Protein AF-A0A348YAG3-F1 (afdb_monomer_lite)

Structure (mmCIF, N/CA/C/O backbone):
data_AF-A0A348YAG3-F1
#
_entry.id   AF-A0A348YAG3-F1
#
loop_
_atom_site.group_PDB
_atom_site.id
_atom_site.type_symbol
_atom_site.label_atom_id
_atom_site.label_alt_id
_atom_site.label_comp_id
_atom_site.label_asym_id
_atom_site.label_entity_id
_atom_site.label_seq_id
_atom_site.pdbx_PDB_ins_code
_atom_site.Cartn_x
_atom_site.Cartn_y
_atom_site.Cartn_z
_atom_site.occupancy
_atom_site.B_iso_or_equiv
_atom_site.auth_seq_id
_atom_site.auth_comp_id
_atom_site.auth_asym_id
_atom_site.auth_atom_id
_atom_site.pdbx_PDB_model_num
ATOM 1 N N . ARG A 1 1 ? 11.906 13.486 -44.730 1.00 73.69 1 ARG A N 1
ATOM 2 C CA . ARG A 1 1 ? 13.174 12.986 -44.139 1.00 73.69 1 ARG A CA 1
ATOM 3 C C . ARG A 1 1 ? 12.939 11.536 -43.730 1.00 73.69 1 ARG A C 1
ATOM 5 O O . ARG A 1 1 ? 11.916 11.301 -43.104 1.00 73.69 1 ARG A O 1
ATOM 12 N N . GLY A 1 2 ? 13.774 10.588 -44.167 1.00 89.19 2 GLY A N 1
ATOM 13 C CA . GLY A 1 2 ? 13.620 9.155 -43.854 1.00 89.19 2 GLY A CA 1
ATOM 14 C C . GLY A 1 2 ? 13.937 8.819 -42.392 1.00 89.19 2 GLY A C 1
ATOM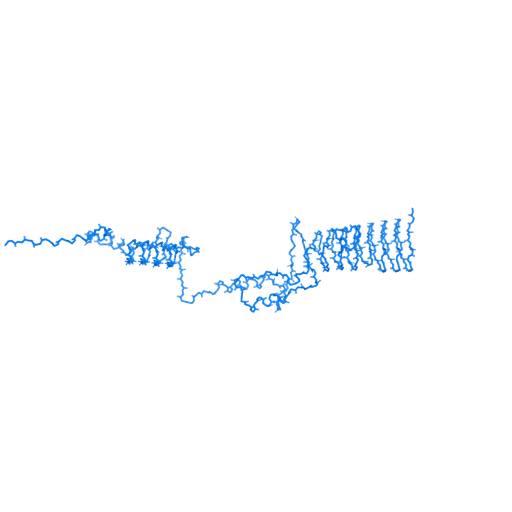 15 O O . GLY A 1 2 ? 13.988 9.726 -41.559 1.00 89.19 2 GLY A O 1
ATOM 16 N N . SER A 1 3 ? 14.129 7.538 -42.082 1.00 94.88 3 SER A N 1
ATOM 17 C CA . SER A 1 3 ? 14.728 7.106 -40.813 1.00 94.88 3 SER A CA 1
ATOM 18 C C . SER A 1 3 ? 16.240 7.377 -40.797 1.00 94.88 3 SER A C 1
ATOM 20 O O . SER A 1 3 ? 16.870 7.492 -41.850 1.00 94.88 3 SER A O 1
ATOM 22 N N . VAL A 1 4 ? 16.818 7.499 -39.601 1.00 96.38 4 VAL A N 1
ATOM 23 C CA . VAL A 1 4 ? 18.261 7.619 -39.356 1.00 96.38 4 VAL A CA 1
ATOM 24 C C . VAL A 1 4 ? 18.697 6.491 -38.425 1.00 96.38 4 VAL A C 1
ATOM 26 O O . VAL A 1 4 ? 18.220 6.399 -37.297 1.00 96.38 4 VAL A O 1
ATOM 29 N N . SER A 1 5 ? 19.638 5.666 -38.879 1.00 96.56 5 SER A N 1
ATOM 30 C CA . SER A 1 5 ? 20.281 4.611 -38.086 1.00 96.56 5 SER A CA 1
ATOM 31 C C . SER A 1 5 ? 21.787 4.835 -38.128 1.00 96.56 5 SER A C 1
ATOM 33 O O . SER A 1 5 ? 22.437 4.467 -39.099 1.00 96.56 5 SER A O 1
ATOM 35 N N . ALA A 1 6 ? 22.315 5.530 -37.119 1.00 95.38 6 ALA A N 1
ATOM 36 C CA . ALA A 1 6 ? 23.719 5.940 -37.060 1.00 95.38 6 ALA A CA 1
ATOM 37 C C . ALA A 1 6 ? 24.581 5.020 -36.179 1.00 95.38 6 ALA A C 1
ATOM 39 O O . ALA A 1 6 ? 25.794 4.963 -36.363 1.00 95.38 6 ALA A O 1
ATOM 40 N N . GLY A 1 7 ? 23.970 4.302 -35.233 1.00 95.38 7 GLY A N 1
ATOM 41 C CA . GLY A 1 7 ? 24.680 3.346 -34.388 1.00 95.38 7 GLY A CA 1
ATOM 42 C C . GLY A 1 7 ? 25.041 2.047 -35.113 1.00 95.38 7 GLY A C 1
ATOM 43 O O . GLY A 1 7 ? 24.351 1.611 -36.036 1.00 95.38 7 GLY A O 1
ATOM 44 N N . ILE A 1 8 ? 26.105 1.383 -34.657 1.00 96.81 8 ILE A N 1
ATOM 45 C CA . ILE A 1 8 ? 26.467 0.038 -35.128 1.00 96.81 8 ILE A CA 1
ATOM 46 C C . ILE A 1 8 ? 25.331 -0.928 -34.767 1.00 96.81 8 ILE A C 1
ATOM 48 O O . ILE A 1 8 ? 24.847 -0.906 -33.638 1.00 96.81 8 ILE A O 1
ATOM 52 N N . ASN A 1 9 ? 24.904 -1.776 -35.707 1.00 96.62 9 ASN A N 1
ATOM 53 C CA . ASN A 1 9 ? 23.777 -2.708 -35.538 1.00 96.62 9 ASN A CA 1
ATOM 54 C C . ASN A 1 9 ? 22.439 -2.034 -35.164 1.00 96.62 9 ASN A C 1
ATOM 56 O O . ASN A 1 9 ? 21.551 -2.691 -34.625 1.00 96.62 9 ASN A O 1
ATOM 60 N N . ALA A 1 10 ? 22.289 -0.731 -35.420 1.00 97.81 10 ALA A N 1
ATOM 61 C CA . ALA A 1 10 ? 21.067 -0.006 -35.103 1.00 97.81 10 ALA A CA 1
ATOM 62 C C . ALA A 1 10 ? 19.958 -0.254 -36.140 1.00 97.81 10 ALA A C 1
ATOM 64 O O . ALA A 1 10 ? 20.223 -0.405 -37.334 1.00 97.81 10 ALA A O 1
ATOM 65 N N . ILE A 1 11 ? 18.700 -0.235 -35.693 1.00 98.06 11 ILE A N 1
ATOM 66 C CA . ILE A 1 11 ? 17.514 -0.449 -36.535 1.00 98.06 11 ILE A CA 1
ATOM 67 C C . ILE A 1 11 ? 16.588 0.760 -36.417 1.00 98.06 11 ILE A C 1
ATOM 69 O O . ILE A 1 11 ? 16.000 0.985 -35.366 1.00 98.06 11 ILE A O 1
ATOM 73 N N . GLY A 1 12 ? 16.419 1.509 -37.507 1.00 97.25 12 GLY A N 1
ATOM 74 C CA . GLY A 1 12 ? 15.544 2.680 -37.583 1.00 97.25 12 GLY A CA 1
ATOM 75 C C . GLY A 1 12 ? 14.457 2.504 -38.638 1.00 97.25 12 GLY A C 1
ATOM 76 O O . GLY A 1 12 ? 14.746 2.479 -39.836 1.00 97.25 12 GLY A O 1
ATOM 77 N N . ILE A 1 13 ? 13.199 2.427 -38.209 1.00 97.75 13 ILE A N 1
ATOM 78 C CA . ILE A 1 13 ? 12.037 2.238 -39.085 1.00 97.75 13 ILE A CA 1
ATOM 79 C C . ILE A 1 13 ? 11.028 3.358 -38.835 1.00 97.75 13 ILE A C 1
ATOM 81 O O . ILE A 1 13 ? 10.484 3.490 -37.743 1.00 97.75 13 ILE A O 1
ATOM 85 N N . GLY A 1 14 ? 10.711 4.129 -39.875 1.00 96.88 14 GLY A N 1
ATOM 86 C CA . GLY A 1 14 ? 9.706 5.191 -39.824 1.00 96.88 14 GLY A CA 1
ATOM 87 C C . GLY A 1 14 ? 10.270 6.580 -40.116 1.00 96.88 14 GLY A C 1
ATOM 88 O O . GLY A 1 14 ? 11.444 6.876 -39.922 1.00 96.88 14 GLY A O 1
ATOM 89 N N . VAL A 1 15 ? 9.411 7.462 -40.623 1.00 97.62 15 VAL A N 1
ATOM 90 C CA . VAL A 1 15 ? 9.804 8.822 -41.017 1.00 97.62 15 VAL A CA 1
ATOM 91 C C . VAL A 1 15 ? 10.316 9.595 -39.800 1.00 97.62 15 VAL A C 1
ATOM 93 O O . VAL A 1 15 ? 9.590 9.797 -38.825 1.00 97.62 15 VAL A O 1
ATOM 96 N N . GLY A 1 16 ? 11.569 10.045 -39.872 1.00 96.38 16 GLY A N 1
ATOM 97 C CA . GLY A 1 16 ? 12.224 10.800 -38.812 1.00 96.38 16 GLY A CA 1
ATOM 98 C C . GLY A 1 16 ? 12.573 9.994 -37.562 1.00 96.38 16 GLY A C 1
ATOM 99 O O . GLY A 1 16 ? 12.869 10.628 -36.556 1.00 96.38 16 GLY A O 1
ATOM 100 N N . SER A 1 17 ? 12.514 8.655 -37.586 1.00 98.00 17 SER A N 1
ATOM 101 C CA . SER A 1 17 ? 13.044 7.848 -36.479 1.00 98.00 17 SER A CA 1
ATOM 102 C C . SER A 1 17 ? 14.566 8.014 -36.378 1.00 98.00 17 SER A C 1
ATOM 104 O O . SER A 1 17 ? 15.233 8.173 -37.402 1.00 98.00 17 SER A O 1
ATOM 106 N N . ILE A 1 18 ? 15.118 7.969 -35.167 1.00 98.06 18 ILE A N 1
ATOM 107 C CA . ILE A 1 18 ? 16.543 8.160 -34.883 1.00 98.06 18 ILE A CA 1
ATOM 108 C C . ILE A 1 18 ? 17.023 7.018 -33.987 1.00 98.06 18 ILE A C 1
ATOM 110 O O . ILE A 1 18 ? 16.577 6.883 -32.854 1.00 98.06 18 ILE A O 1
ATOM 114 N N . SER A 1 19 ? 17.962 6.222 -34.481 1.00 97.88 19 SER A N 1
ATOM 115 C CA . SER A 1 19 ? 18.677 5.193 -33.720 1.00 97.88 19 SER A CA 1
ATOM 116 C C . SER A 1 19 ? 20.162 5.551 -33.725 1.00 97.88 19 SER A C 1
ATOM 118 O O . SER A 1 19 ? 20.873 5.241 -34.684 1.00 97.88 19 SER A O 1
ATOM 120 N N . SER A 1 20 ? 20.625 6.299 -32.720 1.00 96.94 20 SER A N 1
ATOM 121 C CA . SER A 1 20 ? 21.951 6.940 -32.757 1.00 96.94 20 SER A CA 1
ATOM 122 C C . SER A 1 20 ? 23.063 6.174 -32.039 1.00 96.94 20 SER A C 1
ATOM 124 O O . SER A 1 20 ? 24.232 6.432 -32.316 1.00 96.94 20 SER A O 1
ATOM 126 N N . ALA A 1 21 ? 22.732 5.216 -31.174 1.00 96.88 21 ALA A N 1
ATOM 127 C CA . ALA A 1 21 ? 23.704 4.439 -30.404 1.00 96.88 21 ALA A CA 1
ATOM 128 C C . ALA A 1 21 ? 23.799 2.974 -30.866 1.00 96.88 21 ALA A C 1
ATOM 130 O O . ALA A 1 21 ? 22.916 2.463 -31.558 1.00 96.88 21 ALA A O 1
ATOM 131 N N . THR A 1 22 ? 24.885 2.291 -30.493 1.00 97.69 22 THR A N 1
ATOM 132 C CA . THR A 1 22 ? 25.111 0.873 -30.818 1.00 97.69 22 THR A CA 1
ATOM 133 C C . THR A 1 22 ? 23.956 0.000 -30.325 1.00 97.69 22 THR A C 1
ATOM 135 O O . THR A 1 22 ? 23.512 0.140 -29.187 1.00 97.69 22 THR A O 1
ATOM 138 N N . GLY A 1 23 ? 23.451 -0.877 -31.194 1.00 96.94 23 GLY A N 1
ATOM 139 C CA . GLY A 1 23 ? 22.341 -1.788 -30.901 1.00 96.94 23 GLY A CA 1
ATOM 140 C C . GLY A 1 23 ? 20.984 -1.105 -30.692 1.00 96.94 23 GLY A C 1
ATOM 141 O O . GLY A 1 23 ? 20.028 -1.776 -30.313 1.00 96.94 23 GLY A O 1
ATOM 142 N N . ALA A 1 24 ? 20.875 0.210 -30.909 1.00 98.38 24 ALA A N 1
ATOM 143 C CA . ALA A 1 24 ? 19.641 0.947 -30.669 1.00 98.38 24 ALA A CA 1
ATOM 144 C C . ALA A 1 24 ? 18.556 0.613 -31.706 1.00 98.38 24 ALA A C 1
ATOM 146 O O . ALA A 1 24 ? 18.816 0.541 -32.909 1.00 98.38 24 ALA A O 1
ATOM 147 N N . ILE A 1 25 ? 17.311 0.487 -31.252 1.00 98.62 25 ILE A N 1
ATOM 148 C CA . ILE A 1 25 ? 16.145 0.185 -32.086 1.00 98.62 25 ILE A CA 1
ATOM 149 C C . ILE A 1 25 ? 15.144 1.331 -31.953 1.00 98.62 25 ILE A C 1
ATOM 151 O O . ILE A 1 25 ? 14.622 1.565 -30.868 1.00 98.62 25 ILE A O 1
ATOM 155 N N . ALA A 1 26 ? 14.848 2.031 -33.049 1.00 98.56 26 ALA A N 1
ATOM 156 C CA . ALA A 1 26 ? 13.804 3.052 -33.104 1.00 98.56 26 ALA A CA 1
ATOM 157 C C . ALA A 1 26 ? 12.769 2.712 -34.184 1.00 98.56 26 ALA A C 1
ATOM 159 O O . ALA A 1 26 ? 13.073 2.735 -35.377 1.00 98.56 26 ALA A O 1
ATOM 160 N N . VAL A 1 27 ? 11.533 2.421 -33.782 1.00 98.50 27 VAL A N 1
ATOM 161 C CA . VAL A 1 27 ? 10.442 2.044 -34.692 1.00 98.50 27 VAL A CA 1
ATOM 162 C C . VAL A 1 27 ? 9.245 2.961 -34.471 1.00 98.50 27 VAL A C 1
ATOM 164 O O . VAL A 1 27 ? 8.573 2.890 -33.450 1.00 98.50 27 VAL A O 1
ATOM 167 N N . GLY A 1 28 ? 8.944 3.816 -35.444 1.00 97.94 28 GLY A N 1
ATOM 168 C CA . GLY A 1 28 ? 7.826 4.755 -35.406 1.00 97.94 28 GLY A CA 1
ATOM 169 C C . GLY A 1 28 ? 8.208 6.148 -35.898 1.00 97.94 28 GLY A C 1
ATOM 170 O O . GLY A 1 28 ? 9.374 6.539 -35.911 1.00 97.94 28 GLY A O 1
ATOM 171 N N . HIS A 1 29 ? 7.213 6.934 -36.312 1.00 98.06 29 HIS A N 1
ATOM 172 C CA . HIS A 1 29 ? 7.452 8.313 -36.739 1.00 98.06 29 HIS A CA 1
ATOM 173 C C . HIS A 1 29 ? 8.040 9.136 -35.583 1.00 98.06 29 HIS A C 1
ATOM 175 O O . HIS A 1 29 ? 7.366 9.343 -34.569 1.00 98.06 29 HIS A O 1
ATOM 181 N N . ARG A 1 30 ? 9.267 9.640 -35.764 1.00 97.44 30 ARG A N 1
ATOM 182 C CA . ARG A 1 30 ? 10.042 10.363 -34.738 1.00 97.44 30 ARG A CA 1
ATOM 183 C C . ARG A 1 30 ? 10.313 9.567 -33.451 1.00 97.44 30 ARG A C 1
ATOM 185 O O . ARG A 1 30 ? 10.447 10.175 -32.398 1.00 97.44 30 ARG A O 1
ATOM 192 N N . ALA A 1 31 ? 10.353 8.235 -33.509 1.00 98.50 31 ALA A N 1
ATOM 193 C CA . ALA A 1 31 ? 10.894 7.439 -32.404 1.00 98.50 31 ALA A CA 1
ATOM 194 C C . ALA A 1 31 ? 12.398 7.722 -32.250 1.00 98.50 31 ALA A C 1
ATOM 196 O O . ALA A 1 31 ? 13.095 7.792 -33.261 1.00 98.50 31 ALA A O 1
ATOM 197 N N . GLU A 1 32 ? 12.904 7.854 -31.029 1.00 98.38 32 GLU A N 1
ATOM 198 C CA . GLU A 1 32 ? 14.309 8.156 -30.753 1.00 98.38 32 GLU A CA 1
ATOM 199 C C . GLU A 1 32 ? 14.898 7.180 -29.729 1.00 98.38 32 GLU A C 1
ATOM 201 O O . GLU A 1 32 ? 14.474 7.135 -28.576 1.00 98.38 32 GLU A O 1
ATOM 206 N N . ALA A 1 33 ? 15.900 6.414 -30.153 1.00 98.38 33 ALA A N 1
ATOM 207 C CA . ALA A 1 33 ? 16.697 5.531 -29.313 1.00 98.38 33 ALA A CA 1
ATOM 208 C C . ALA A 1 33 ? 18.159 5.998 -29.352 1.00 98.38 33 ALA A C 1
ATOM 210 O O . ALA A 1 33 ? 18.854 5.815 -30.358 1.00 98.38 33 ALA A O 1
ATOM 211 N N . SER A 1 34 ? 18.611 6.639 -28.272 1.00 96.38 34 SER A N 1
ATOM 212 C CA . SER A 1 34 ? 19.881 7.377 -28.234 1.00 96.38 34 SER A CA 1
ATOM 213 C C . SER A 1 34 ? 20.899 6.889 -27.205 1.00 96.38 34 SER A C 1
ATOM 215 O O . SER A 1 34 ? 22.015 7.402 -27.172 1.00 96.38 34 SER A O 1
ATOM 217 N N . GLY A 1 35 ? 20.569 5.865 -26.413 1.00 95.81 35 GLY A N 1
ATOM 218 C CA . GLY A 1 35 ? 21.553 5.137 -25.602 1.00 95.81 35 GLY A CA 1
ATOM 219 C C . GLY A 1 35 ? 21.838 3.735 -26.136 1.00 95.81 35 GLY A C 1
ATOM 220 O O . GLY A 1 35 ? 21.077 3.198 -26.941 1.00 95.81 35 GLY A O 1
ATOM 221 N N . GLU A 1 36 ? 22.950 3.149 -25.698 1.00 96.38 36 GLU A N 1
ATOM 222 C CA . GLU A 1 36 ? 23.361 1.801 -26.100 1.00 96.38 36 GLU A CA 1
ATOM 223 C C . GLU A 1 36 ? 22.259 0.775 -25.796 1.00 96.38 36 GLU A C 1
ATOM 225 O O . GLU A 1 36 ? 21.671 0.794 -24.713 1.00 96.38 36 GLU A O 1
ATOM 230 N N . ASN A 1 37 ? 21.954 -0.090 -26.769 1.00 96.12 37 ASN A N 1
ATOM 231 C CA . ASN A 1 37 ? 20.886 -1.096 -26.707 1.00 96.12 37 ASN A CA 1
ATOM 232 C C . ASN A 1 37 ? 19.490 -0.537 -26.353 1.00 96.12 37 ASN A C 1
ATOM 234 O O . ASN A 1 37 ? 18.613 -1.283 -25.916 1.00 96.12 37 ASN A O 1
ATOM 238 N N . ALA A 1 38 ? 19.264 0.771 -26.523 1.00 98.25 38 ALA A N 1
ATOM 239 C CA . ALA A 1 38 ? 17.977 1.385 -26.231 1.00 98.25 38 ALA A CA 1
ATOM 240 C C . ALA A 1 38 ? 16.906 0.954 -27.240 1.00 98.25 38 ALA A C 1
ATOM 242 O O . ALA A 1 38 ? 17.176 0.821 -28.435 1.00 98.25 38 ALA A O 1
ATOM 243 N N . ILE A 1 39 ? 15.670 0.799 -26.771 1.00 98.69 39 ILE A N 1
ATOM 244 C CA . ILE A 1 39 ? 14.529 0.410 -27.603 1.00 98.69 39 ILE A CA 1
ATOM 245 C C . ILE A 1 39 ? 13.448 1.478 -27.478 1.00 98.69 39 ILE A C 1
ATOM 247 O O . ILE A 1 39 ? 12.887 1.661 -26.404 1.00 98.69 39 ILE A O 1
ATOM 251 N N . ALA A 1 40 ? 13.138 2.160 -28.576 1.00 98.62 40 ALA A N 1
ATOM 252 C CA . ALA A 1 40 ? 12.075 3.151 -28.684 1.00 98.62 40 ALA A CA 1
ATOM 253 C C . ALA A 1 40 ? 11.075 2.709 -29.762 1.00 98.62 40 ALA A C 1
ATOM 255 O O . ALA A 1 40 ? 11.368 2.770 -30.956 1.00 98.62 40 ALA A O 1
ATOM 256 N N . ILE A 1 41 ? 9.897 2.236 -29.362 1.00 98.69 41 ILE A N 1
ATOM 257 C CA . ILE A 1 41 ? 8.869 1.744 -30.287 1.00 98.69 41 ILE A CA 1
ATOM 258 C C . ILE A 1 41 ? 7.581 2.527 -30.066 1.00 98.69 41 ILE A C 1
ATOM 260 O O . ILE A 1 41 ? 6.931 2.390 -29.039 1.00 98.69 41 ILE A O 1
ATOM 264 N N . GLY A 1 42 ? 7.177 3.308 -31.060 1.00 98.44 42 GLY A N 1
ATOM 265 C CA . GLY A 1 42 ? 5.995 4.157 -31.008 1.00 98.44 42 GLY A CA 1
ATOM 266 C C . GLY A 1 42 ? 6.265 5.541 -31.583 1.00 98.44 42 GLY A C 1
ATOM 267 O O . GLY A 1 42 ? 7.396 6.009 -31.692 1.00 98.44 42 GLY A O 1
ATOM 268 N N . LYS A 1 43 ? 5.206 6.239 -31.995 1.00 98.44 43 LYS A N 1
ATOM 269 C CA . LYS A 1 43 ? 5.347 7.614 -32.488 1.00 98.44 43 LYS A CA 1
ATOM 270 C C . LYS A 1 43 ? 5.871 8.504 -31.358 1.00 98.44 43 LYS A C 1
ATOM 272 O O . LYS A 1 43 ? 5.190 8.659 -30.349 1.00 98.44 43 LYS A O 1
ATOM 277 N N . GLY A 1 44 ? 7.029 9.132 -31.556 1.00 97.94 44 GLY A N 1
ATOM 278 C CA . GLY A 1 44 ? 7.617 10.048 -30.575 1.00 97.94 44 GLY A CA 1
ATOM 279 C C . GLY A 1 44 ? 8.086 9.395 -29.270 1.00 97.94 44 GLY A C 1
ATOM 280 O O . GLY A 1 44 ? 8.246 10.113 -28.288 1.00 97.94 44 GLY A O 1
ATOM 281 N N . SER A 1 45 ? 8.252 8.067 -29.222 1.00 98.69 45 SER A N 1
ATOM 282 C CA . SER A 1 45 ? 8.859 7.393 -28.067 1.00 98.69 45 SER A CA 1
ATOM 283 C C . SER A 1 45 ? 10.330 7.798 -27.919 1.00 98.69 45 SER A C 1
ATOM 285 O O . SER A 1 45 ? 11.014 7.919 -28.935 1.00 98.69 45 SER A O 1
ATOM 287 N N . LEU A 1 46 ? 10.827 7.939 -26.689 1.00 98.56 46 LEU A N 1
ATOM 288 C CA . LEU A 1 46 ? 12.209 8.326 -26.386 1.00 98.56 46 LEU A CA 1
ATOM 289 C C . LEU A 1 46 ? 12.854 7.345 -25.398 1.00 98.56 46 LEU A C 1
ATOM 291 O O . LEU A 1 46 ? 12.361 7.185 -24.281 1.00 98.56 46 LEU A O 1
ATOM 295 N N . ALA A 1 47 ? 13.977 6.743 -25.792 1.00 98.50 47 ALA A N 1
ATOM 296 C CA . ALA A 1 47 ? 14.762 5.832 -24.963 1.00 98.50 47 ALA A CA 1
ATOM 297 C C . ALA A 1 47 ? 16.253 6.227 -24.917 1.00 98.50 47 ALA A C 1
ATOM 299 O O . ALA A 1 47 ? 16.954 6.167 -25.930 1.00 98.50 47 ALA A O 1
ATOM 300 N N . THR A 1 48 ? 16.762 6.585 -23.734 1.00 96.94 48 THR A N 1
ATOM 301 C CA . THR A 1 48 ? 18.178 6.918 -23.473 1.00 96.94 48 THR A CA 1
ATOM 302 C C . THR A 1 48 ? 18.856 5.826 -22.629 1.00 96.94 48 THR A C 1
ATOM 304 O O . THR A 1 48 ? 19.069 5.978 -21.427 1.00 96.94 48 THR A O 1
ATOM 307 N N . GLY A 1 49 ? 19.185 4.690 -23.255 1.00 94.38 49 GLY A N 1
ATOM 308 C CA . GLY A 1 49 ? 19.815 3.534 -22.585 1.00 94.38 49 GLY A CA 1
ATOM 309 C C . GLY A 1 49 ? 18.808 2.716 -21.771 1.00 94.38 49 GLY A C 1
ATOM 310 O O . GLY A 1 49 ? 19.035 2.395 -20.606 1.00 94.38 49 GLY A O 1
ATOM 311 N N . SER A 1 50 ? 17.635 2.492 -22.357 1.00 97.69 50 SER A N 1
ATOM 312 C CA . SER A 1 50 ? 16.399 2.094 -21.676 1.00 97.69 50 SER A CA 1
ATOM 313 C C . SER A 1 50 ? 15.400 1.494 -22.679 1.00 97.69 50 SER A C 1
ATOM 315 O O . SER A 1 50 ? 15.710 1.338 -23.864 1.00 97.69 50 SER A O 1
ATOM 317 N N . GLN A 1 51 ? 14.187 1.173 -22.222 1.00 98.50 51 GLN A N 1
ATOM 318 C CA . GLN A 1 51 ? 13.109 0.655 -23.071 1.00 98.50 51 GLN A CA 1
ATOM 319 C C . GLN A 1 51 ? 11.877 1.560 -22.979 1.00 98.50 51 GLN A C 1
ATOM 321 O O . GLN A 1 51 ? 11.356 1.781 -21.892 1.00 98.50 51 GLN A O 1
ATOM 326 N N . ALA A 1 52 ? 11.397 2.074 -24.107 1.00 98.62 52 ALA A N 1
ATOM 327 C CA . ALA A 1 52 ? 10.205 2.908 -24.209 1.00 98.62 52 ALA A CA 1
ATOM 328 C C . ALA A 1 52 ? 9.312 2.390 -25.348 1.00 98.62 52 ALA A C 1
ATOM 330 O O . ALA A 1 52 ? 9.642 2.534 -26.525 1.00 98.62 52 ALA A O 1
ATOM 331 N N . ILE A 1 53 ? 8.189 1.766 -24.997 1.00 98.81 53 ILE A N 1
ATOM 332 C CA . ILE A 1 53 ? 7.254 1.142 -25.936 1.00 98.81 53 ILE A CA 1
ATOM 333 C C . ILE A 1 53 ? 5.861 1.751 -25.748 1.00 98.81 53 ILE A C 1
ATOM 335 O O . ILE A 1 53 ? 5.203 1.518 -24.737 1.00 98.81 53 ILE A O 1
ATOM 339 N N . GLY A 1 54 ? 5.395 2.503 -26.738 1.00 98.62 54 GLY A N 1
ATOM 340 C CA . GLY A 1 54 ? 4.133 3.238 -26.735 1.00 98.62 54 GLY A CA 1
ATOM 341 C C . GLY A 1 54 ? 4.267 4.590 -27.436 1.00 98.62 54 GLY A C 1
ATOM 342 O O . GLY A 1 54 ? 5.359 5.130 -27.617 1.00 98.62 54 GLY A O 1
ATOM 343 N N . VAL A 1 55 ? 3.151 5.182 -27.851 1.00 98.69 55 VAL A N 1
ATOM 344 C CA . VAL A 1 55 ? 3.151 6.547 -28.393 1.00 98.69 55 VAL A CA 1
ATOM 345 C C . VAL A 1 55 ? 3.592 7.517 -27.303 1.00 98.69 55 VAL A C 1
ATOM 347 O O . VAL A 1 55 ? 2.979 7.577 -26.244 1.00 98.69 55 VAL A O 1
ATOM 350 N N . GLY A 1 56 ? 4.652 8.286 -27.551 1.00 98.31 56 GLY A N 1
ATOM 351 C CA . GLY A 1 56 ? 5.161 9.278 -26.603 1.00 98.31 56 GLY A CA 1
ATOM 352 C C . GLY A 1 56 ? 5.728 8.707 -25.299 1.00 98.31 56 GLY A C 1
ATOM 353 O O . GLY A 1 56 ? 5.947 9.485 -24.371 1.00 98.31 56 GLY A O 1
ATOM 354 N N . SER A 1 57 ? 5.952 7.389 -25.203 1.00 98.75 57 SER A N 1
ATOM 355 C CA . SER A 1 57 ? 6.557 6.769 -24.019 1.00 98.75 57 SER A CA 1
ATOM 356 C C . SER A 1 57 ? 7.999 7.242 -23.824 1.00 98.75 57 SER A C 1
ATOM 358 O O . SER A 1 57 ? 8.721 7.433 -24.806 1.00 98.75 57 SER A O 1
ATOM 360 N N . ARG A 1 58 ? 8.441 7.392 -22.576 1.00 98.56 58 ARG A N 1
ATOM 361 C CA . ARG A 1 58 ? 9.764 7.922 -22.223 1.00 98.56 58 ARG A CA 1
ATOM 362 C C . ARG A 1 58 ? 10.422 7.036 -21.184 1.00 98.56 58 ARG A C 1
ATOM 364 O O . ARG A 1 58 ? 9.811 6.721 -20.168 1.00 98.56 58 ARG A O 1
ATOM 371 N N . ALA A 1 59 ? 11.671 6.673 -21.418 1.00 98.56 59 ALA A N 1
ATOM 372 C CA . ALA A 1 59 ? 12.486 6.009 -20.417 1.00 98.56 59 ALA A CA 1
ATOM 373 C C . ALA A 1 59 ? 13.946 6.419 -20.586 1.00 98.56 59 ALA A C 1
ATOM 375 O O . ALA A 1 59 ? 14.447 6.498 -21.704 1.00 98.56 59 ALA A O 1
ATOM 376 N N . GLY A 1 60 ? 14.662 6.615 -19.492 1.00 98.00 60 GLY A N 1
ATOM 377 C CA . GLY A 1 60 ? 16.105 6.825 -19.484 1.00 98.00 60 GLY A CA 1
ATOM 378 C C . GLY A 1 60 ? 16.744 6.182 -18.265 1.00 98.00 60 GLY A C 1
ATOM 379 O O . GLY A 1 60 ? 16.046 5.584 -17.448 1.00 98.00 60 GLY A O 1
ATOM 380 N N . ASN A 1 61 ? 18.070 6.269 -18.151 1.00 95.69 61 ASN A N 1
ATOM 381 C CA . ASN A 1 61 ? 18.829 5.795 -16.984 1.00 95.69 61 ASN A CA 1
ATOM 382 C C . ASN A 1 61 ? 18.470 4.358 -16.540 1.00 95.69 61 ASN A C 1
ATOM 384 O O . ASN A 1 61 ? 18.272 4.084 -15.351 1.00 95.69 61 ASN A O 1
ATOM 388 N N . GLY A 1 62 ? 18.336 3.434 -17.497 1.00 95.88 62 GLY A N 1
ATOM 389 C CA . GLY A 1 62 ? 17.964 2.042 -17.226 1.00 95.88 62 GLY A CA 1
ATOM 390 C C . GLY A 1 62 ? 16.489 1.812 -16.874 1.00 95.88 62 GLY A C 1
ATOM 391 O O . GLY A 1 62 ? 16.158 0.753 -16.347 1.00 95.88 62 GLY A O 1
ATOM 392 N N . GLY A 1 63 ? 15.607 2.783 -17.123 1.00 97.81 63 GLY A N 1
ATOM 393 C CA . GLY A 1 63 ? 14.165 2.636 -16.934 1.00 97.81 63 GLY A CA 1
ATOM 394 C C . GLY A 1 63 ? 13.465 1.819 -18.028 1.00 97.81 63 GLY A C 1
ATOM 395 O O . GLY A 1 63 ? 14.031 1.522 -19.084 1.00 97.81 63 GLY A O 1
ATOM 396 N N . ALA A 1 64 ? 12.198 1.489 -17.782 1.00 98.69 64 ALA A N 1
ATOM 397 C CA . ALA A 1 64 ? 11.337 0.785 -18.725 1.00 98.69 64 ALA A CA 1
ATOM 398 C C . ALA A 1 64 ? 9.911 1.358 -18.716 1.00 98.69 64 ALA A C 1
ATOM 400 O O . ALA A 1 64 ? 9.236 1.333 -17.688 1.00 98.69 64 ALA A O 1
ATOM 401 N N . ALA A 1 65 ? 9.448 1.865 -19.857 1.00 98.75 65 ALA A N 1
ATOM 402 C CA . ALA A 1 65 ? 8.120 2.436 -20.045 1.00 98.75 65 ALA A CA 1
ATOM 403 C C . ALA A 1 65 ? 7.322 1.635 -21.082 1.00 98.75 65 ALA A C 1
ATOM 405 O O . ALA A 1 65 ? 7.756 1.491 -22.224 1.00 98.75 65 ALA A O 1
ATOM 406 N N . TYR A 1 66 ? 6.140 1.156 -20.695 1.00 98.75 66 TYR A N 1
ATOM 407 C CA . TYR A 1 66 ? 5.234 0.367 -21.525 1.00 98.75 66 TYR A CA 1
ATOM 408 C C . TYR A 1 66 ? 3.828 0.967 -21.492 1.00 98.75 66 TYR A C 1
ATOM 410 O O . TYR A 1 66 ? 3.140 0.914 -20.475 1.00 98.75 66 TYR A O 1
ATOM 418 N N . GLY A 1 67 ? 3.379 1.507 -22.619 1.00 98.62 67 GLY A N 1
ATOM 419 C CA . GLY A 1 67 ? 2.085 2.159 -22.782 1.00 98.62 67 GLY A CA 1
ATOM 420 C C . GLY A 1 67 ? 2.215 3.582 -23.314 1.00 98.62 67 GLY A C 1
ATOM 421 O O . GLY A 1 67 ? 3.231 4.254 -23.143 1.00 98.62 67 GLY A O 1
ATOM 422 N N . ASP A 1 68 ? 1.158 4.057 -23.966 1.00 98.75 68 ASP A N 1
ATOM 423 C CA . ASP A 1 68 ? 1.125 5.410 -24.517 1.00 98.75 68 ASP A CA 1
ATOM 424 C C . ASP A 1 68 ? 1.303 6.453 -23.409 1.00 98.75 68 ASP A C 1
ATOM 426 O O . ASP A 1 68 ? 0.584 6.445 -22.410 1.00 98.75 68 ASP A O 1
ATOM 430 N N . ASN A 1 69 ? 2.245 7.372 -23.598 1.00 98.44 69 ASN A N 1
ATOM 431 C CA . ASN A 1 69 ? 2.644 8.402 -22.641 1.00 98.44 69 ASN A CA 1
ATOM 432 C C . ASN A 1 69 ? 3.130 7.853 -21.286 1.00 98.44 69 ASN A C 1
ATOM 434 O O . ASN A 1 69 ? 3.148 8.601 -20.312 1.00 98.44 69 ASN A O 1
ATOM 438 N N . ALA A 1 70 ? 3.501 6.570 -21.194 1.00 98.81 70 ALA A N 1
ATOM 439 C CA . ALA A 1 70 ? 4.176 6.052 -20.008 1.00 98.81 70 ALA A CA 1
ATOM 440 C C . ALA A 1 70 ? 5.538 6.748 -19.851 1.00 98.81 70 ALA A C 1
ATOM 442 O O . ALA A 1 70 ? 6.306 6.828 -20.811 1.00 98.81 70 ALA A O 1
ATOM 443 N N . ASP A 1 71 ? 5.843 7.240 -18.655 1.00 98.75 71 ASP A N 1
ATOM 444 C CA . ASP A 1 71 ? 7.084 7.947 -18.344 1.00 98.75 71 ASP A CA 1
ATOM 445 C C . ASP A 1 71 ? 7.791 7.268 -17.170 1.00 98.75 71 ASP A C 1
ATOM 447 O O . ASP A 1 71 ? 7.399 7.402 -16.011 1.00 98.75 71 ASP A O 1
ATOM 451 N N . ALA A 1 72 ? 8.839 6.512 -17.482 1.00 98.62 72 ALA A N 1
ATOM 452 C CA . ALA A 1 72 ? 9.684 5.843 -16.501 1.00 98.62 72 ALA A CA 1
ATOM 453 C C . ALA A 1 72 ? 10.778 6.760 -15.922 1.00 98.62 72 ALA A C 1
ATOM 455 O O . ALA A 1 72 ? 11.623 6.289 -15.160 1.00 98.62 72 ALA A O 1
ATOM 456 N N . GLY A 1 73 ? 10.773 8.050 -16.277 1.00 97.94 73 GLY A N 1
ATOM 457 C CA . GLY A 1 73 ? 11.773 9.011 -15.835 1.00 97.94 73 GLY A CA 1
ATOM 458 C C . GLY A 1 73 ? 13.095 8.908 -16.601 1.00 97.94 73 GLY A C 1
ATOM 459 O O . GLY A 1 73 ? 13.230 8.158 -17.571 1.00 97.94 73 GLY A O 1
ATOM 460 N N . GLY A 1 74 ? 14.087 9.690 -16.174 1.00 97.06 74 GLY A N 1
ATOM 461 C CA . GLY A 1 74 ? 15.472 9.551 -16.641 1.00 97.06 74 GLY A CA 1
ATOM 462 C C . GLY A 1 74 ? 15.788 10.162 -18.012 1.00 97.06 74 GLY A C 1
ATOM 463 O O . GLY A 1 74 ? 16.925 10.071 -18.473 1.00 97.06 74 GLY A O 1
ATOM 464 N N . THR A 1 75 ? 14.811 10.781 -18.684 1.00 97.31 75 THR A N 1
ATOM 465 C CA . THR A 1 75 ? 15.035 11.542 -19.926 1.00 97.31 75 THR A CA 1
ATOM 466 C C . THR A 1 75 ? 14.966 13.046 -19.670 1.00 97.31 75 THR A C 1
ATOM 468 O O . THR A 1 75 ? 14.297 13.494 -18.742 1.00 97.31 75 THR A O 1
ATOM 471 N N . ILE A 1 76 ? 15.584 13.853 -20.539 1.00 95.38 76 ILE A N 1
ATOM 472 C CA . ILE A 1 76 ? 15.570 15.326 -20.431 1.00 95.38 76 ILE A CA 1
ATOM 473 C C . ILE A 1 76 ? 14.167 15.955 -20.481 1.00 95.38 76 ILE A C 1
ATOM 475 O O . ILE A 1 76 ? 13.996 17.097 -20.069 1.00 95.38 76 ILE A O 1
ATOM 479 N N . ILE A 1 77 ? 13.174 15.228 -20.998 1.00 96.31 77 ILE A N 1
ATOM 480 C CA . ILE A 1 77 ? 11.779 15.673 -21.108 1.00 96.31 77 ILE A CA 1
ATOM 481 C C . ILE A 1 77 ? 10.838 14.876 -20.196 1.00 96.31 77 ILE A C 1
ATOM 483 O O . ILE A 1 77 ? 9.623 15.051 -20.277 1.00 96.31 77 ILE A O 1
ATOM 487 N N . SER A 1 78 ? 11.356 13.967 -19.371 1.00 97.38 78 SER A N 1
ATOM 488 C CA . SER A 1 78 ? 10.542 13.235 -18.401 1.00 97.38 78 SER A CA 1
ATOM 489 C C . SER A 1 78 ? 10.035 14.164 -17.298 1.00 97.38 78 SER A C 1
ATOM 491 O O . SER A 1 78 ? 10.666 15.176 -16.997 1.00 97.38 78 SER A O 1
ATOM 493 N N . ALA A 1 79 ? 8.934 13.784 -16.645 1.00 95.31 79 ALA A N 1
ATOM 494 C CA . ALA A 1 79 ? 8.409 14.476 -15.468 1.00 95.31 79 ALA A CA 1
ATOM 495 C C . ALA A 1 79 ? 9.480 14.636 -14.375 1.00 95.31 79 ALA A C 1
ATOM 497 O O . ALA A 1 79 ? 9.561 15.683 -13.738 1.00 95.31 79 ALA A O 1
ATOM 498 N N . THR A 1 80 ? 10.333 13.619 -14.201 1.00 97.00 80 THR A N 1
ATOM 499 C CA . THR A 1 80 ? 11.533 13.692 -13.356 1.00 97.00 80 THR A CA 1
ATOM 500 C C . THR A 1 80 ? 12.769 13.196 -14.130 1.00 97.00 80 THR A C 1
ATOM 502 O O . THR A 1 80 ? 12.956 11.984 -14.288 1.00 97.00 80 THR A O 1
ATOM 505 N N . PRO A 1 81 ? 13.640 14.103 -14.619 1.00 96.75 81 PRO A N 1
ATOM 506 C CA . PRO A 1 81 ? 14.788 13.743 -15.463 1.00 96.75 81 PRO A CA 1
ATOM 507 C C . PRO A 1 81 ? 15.894 12.941 -14.771 1.00 96.75 81 PRO A C 1
ATOM 509 O O . PRO A 1 81 ? 16.712 12.318 -15.441 1.00 96.75 81 PRO A O 1
ATOM 512 N N . THR A 1 82 ? 15.946 12.966 -13.440 1.00 96.31 82 THR A N 1
ATOM 513 C CA . THR A 1 82 ? 17.015 12.335 -12.651 1.00 96.31 82 THR A CA 1
ATOM 514 C C . THR A 1 82 ? 16.687 10.923 -12.193 1.00 96.31 82 THR A C 1
ATOM 516 O O . THR A 1 82 ? 17.572 10.266 -11.657 1.00 96.31 82 THR A O 1
ATOM 519 N N . VAL A 1 83 ? 15.450 10.455 -12.396 1.00 97.19 83 VAL A N 1
ATOM 520 C CA . VAL A 1 83 ? 15.046 9.105 -11.989 1.00 97.19 83 VAL A CA 1
ATOM 521 C C . VAL A 1 83 ? 15.956 8.075 -12.642 1.00 97.19 83 VAL A C 1
ATOM 523 O O . VAL A 1 83 ? 16.204 8.125 -13.851 1.00 97.19 83 VAL A O 1
ATOM 526 N N . ILE A 1 84 ? 16.424 7.127 -11.838 1.00 96.56 84 ILE A N 1
ATOM 527 C CA . ILE A 1 84 ? 17.129 5.937 -12.310 1.00 96.56 84 ILE A CA 1
ATOM 528 C C . ILE A 1 84 ? 16.258 4.694 -12.124 1.00 96.56 84 ILE A C 1
ATOM 530 O O . ILE A 1 84 ? 15.566 4.542 -11.114 1.00 96.56 84 ILE A O 1
ATOM 534 N N . LYS A 1 85 ? 16.316 3.773 -13.094 1.00 97.25 85 LYS A N 1
ATOM 535 C CA . LYS A 1 85 ? 15.675 2.444 -13.021 1.00 97.25 85 LYS A CA 1
ATOM 536 C C . LYS A 1 85 ? 14.167 2.468 -12.705 1.00 97.25 85 LYS A C 1
ATOM 538 O O . LYS A 1 85 ? 13.659 1.573 -12.031 1.00 97.25 85 LYS A O 1
ATOM 543 N N . GLY A 1 86 ? 13.438 3.480 -13.177 1.00 98.38 86 GLY A N 1
ATOM 544 C CA . GLY A 1 86 ? 11.981 3.525 -13.049 1.00 98.38 86 GLY A CA 1
ATOM 545 C C . GLY A 1 86 ? 11.291 2.499 -13.952 1.00 98.38 86 GLY A C 1
ATOM 546 O O . GLY A 1 86 ? 11.761 2.218 -15.053 1.00 98.38 86 GLY A O 1
ATOM 547 N N . THR A 1 87 ? 10.166 1.939 -13.511 1.00 98.75 87 THR A N 1
ATOM 548 C CA . THR A 1 87 ? 9.318 1.068 -14.344 1.00 98.75 87 THR A CA 1
ATOM 549 C C . THR A 1 87 ? 7.900 1.622 -14.419 1.00 98.75 87 THR A C 1
ATOM 551 O O . THR A 1 87 ? 7.208 1.689 -13.408 1.00 98.75 87 THR A O 1
ATOM 554 N N . ALA A 1 88 ? 7.451 2.002 -15.610 1.00 98.81 88 ALA A N 1
ATOM 555 C CA . ALA A 1 88 ? 6.124 2.552 -15.859 1.00 98.81 88 ALA A CA 1
ATOM 556 C C . ALA A 1 88 ? 5.352 1.622 -16.807 1.00 98.81 88 ALA A C 1
ATOM 558 O O . ALA A 1 88 ? 5.754 1.431 -17.951 1.00 98.81 88 ALA A O 1
ATOM 559 N N . ILE A 1 89 ? 4.262 1.013 -16.340 1.00 98.81 89 ILE A N 1
ATOM 560 C CA . ILE A 1 89 ? 3.428 0.092 -17.123 1.00 98.81 89 ILE A CA 1
ATOM 561 C C . ILE A 1 89 ? 1.989 0.601 -17.107 1.00 98.81 89 ILE A C 1
ATOM 563 O O . ILE A 1 89 ? 1.284 0.458 -16.111 1.00 98.81 89 ILE A O 1
ATOM 567 N N . GLY A 1 90 ? 1.521 1.136 -18.228 1.00 98.56 90 GLY A N 1
ATOM 568 C CA . GLY A 1 90 ? 0.162 1.627 -18.419 1.00 98.56 90 GLY A CA 1
ATOM 569 C C . GLY A 1 90 ? 0.120 2.978 -19.126 1.00 98.56 90 GLY A C 1
ATOM 570 O O . GLY A 1 90 ? 1.043 3.782 -19.045 1.00 98.56 90 GLY A O 1
ATOM 571 N N . ASN A 1 91 ? -0.987 3.262 -19.816 1.00 98.44 91 ASN A N 1
ATOM 572 C CA . ASN A 1 91 ? -1.176 4.563 -20.456 1.00 98.44 91 ASN A CA 1
ATOM 573 C C . ASN A 1 91 ? -1.081 5.696 -19.420 1.00 98.44 91 ASN A C 1
ATOM 575 O O . ASN A 1 91 ? -1.834 5.692 -18.441 1.00 98.44 91 ASN A O 1
ATOM 579 N N . GLY A 1 92 ? -0.156 6.631 -19.636 1.00 98.06 92 GLY A N 1
ATOM 580 C CA . GLY A 1 92 ? 0.086 7.766 -18.747 1.00 98.06 92 GLY A CA 1
ATOM 581 C C . GLY A 1 92 ? 0.602 7.399 -17.351 1.00 98.06 92 GLY A C 1
ATOM 582 O O . GLY A 1 92 ? 0.455 8.210 -16.444 1.00 98.06 92 GLY A O 1
ATOM 583 N N . SER A 1 93 ? 1.138 6.192 -17.129 1.00 98.75 93 SER A N 1
ATOM 584 C CA . SER A 1 93 ? 1.800 5.860 -15.857 1.00 98.75 93 SER A CA 1
ATOM 585 C C . SER A 1 93 ? 3.112 6.638 -15.714 1.00 98.75 93 SER A C 1
ATOM 587 O O . SER A 1 93 ? 3.851 6.731 -16.693 1.00 98.75 93 SER A O 1
ATOM 589 N N . ILE A 1 94 ? 3.423 7.151 -14.521 1.00 98.62 94 ILE A N 1
ATOM 590 C CA . ILE A 1 94 ? 4.578 8.034 -14.282 1.00 98.62 94 ILE A CA 1
ATOM 591 C C . ILE A 1 94 ? 5.400 7.545 -13.084 1.00 98.62 94 ILE A C 1
ATOM 593 O O . ILE A 1 94 ? 4.849 7.233 -12.027 1.00 98.62 94 ILE A O 1
ATOM 597 N N . VAL A 1 95 ? 6.726 7.534 -13.215 1.00 98.69 95 VAL A N 1
ATOM 598 C CA . VAL A 1 95 ? 7.665 7.284 -12.113 1.00 98.69 95 VAL A CA 1
ATOM 599 C C . VAL A 1 95 ? 8.455 8.554 -11.800 1.00 98.69 95 VAL A C 1
ATOM 601 O O . VAL A 1 95 ? 9.168 9.075 -12.652 1.00 98.69 95 VAL A O 1
ATOM 604 N N . ASN A 1 96 ? 8.348 9.030 -10.557 1.00 97.50 96 ASN A N 1
ATOM 605 C CA . ASN A 1 96 ? 8.992 10.259 -10.073 1.00 97.50 96 ASN A CA 1
ATOM 606 C C . ASN A 1 96 ? 10.147 9.996 -9.097 1.00 97.50 96 ASN A C 1
ATOM 608 O O . ASN A 1 96 ? 10.763 10.936 -8.601 1.00 97.50 96 ASN A O 1
ATOM 612 N N . VAL A 1 97 ? 10.416 8.732 -8.771 1.00 97.19 97 VAL A N 1
ATOM 613 C CA . VAL A 1 97 ? 11.420 8.335 -7.777 1.00 97.19 97 VAL A CA 1
ATOM 614 C C . VAL A 1 97 ? 12.246 7.161 -8.279 1.00 97.19 97 VAL A C 1
ATOM 616 O O . VAL A 1 97 ? 11.747 6.310 -9.018 1.00 97.19 97 VAL A O 1
ATOM 619 N N . ASP A 1 98 ? 13.499 7.100 -7.843 1.00 96.62 98 ASP A N 1
ATOM 620 C CA . ASP A 1 98 ? 14.419 6.023 -8.200 1.00 96.62 98 ASP A CA 1
ATOM 621 C C . ASP A 1 98 ? 13.860 4.650 -7.826 1.00 96.62 98 ASP A C 1
ATOM 623 O O . ASP A 1 98 ? 13.285 4.461 -6.749 1.00 96.62 98 ASP A O 1
ATOM 627 N N . ASN A 1 99 ? 14.054 3.677 -8.719 1.00 97.06 99 ASN A N 1
ATOM 628 C CA . ASN A 1 99 ? 13.584 2.298 -8.557 1.00 97.06 99 ASN A CA 1
ATOM 629 C C . ASN A 1 99 ? 12.065 2.170 -8.295 1.00 97.06 99 ASN A C 1
ATOM 631 O O . ASN A 1 99 ? 11.616 1.136 -7.803 1.00 97.06 99 ASN A O 1
ATOM 635 N N . GLY A 1 100 ? 11.269 3.209 -8.567 1.00 98.00 100 GLY A N 1
ATOM 636 C CA . GLY A 1 100 ? 9.817 3.172 -8.412 1.00 98.00 100 GLY A CA 1
ATOM 637 C C . GLY A 1 100 ? 9.134 2.372 -9.521 1.00 98.00 100 GLY A C 1
ATOM 638 O O . GLY A 1 100 ? 9.608 2.324 -10.660 1.00 98.00 100 GLY A O 1
ATOM 639 N N . VAL A 1 101 ? 7.981 1.778 -9.200 1.00 98.75 101 VAL A N 1
ATOM 640 C CA . VAL A 1 101 ? 7.166 1.024 -10.163 1.00 98.75 101 VAL A CA 1
ATOM 641 C C . VAL A 1 101 ? 5.760 1.607 -10.215 1.00 98.75 101 VAL A C 1
ATOM 643 O O . VAL A 1 101 ? 5.014 1.517 -9.247 1.00 98.75 101 VAL A O 1
ATOM 646 N N . ALA A 1 102 ? 5.370 2.185 -11.344 1.00 98.75 102 ALA A N 1
ATOM 647 C CA . ALA A 1 102 ? 4.001 2.612 -11.605 1.00 98.75 102 ALA A CA 1
ATOM 648 C C . ALA A 1 102 ? 3.283 1.544 -12.439 1.00 98.75 102 ALA A C 1
ATOM 650 O O . ALA A 1 102 ? 3.638 1.315 -13.593 1.00 98.75 102 ALA A O 1
ATOM 651 N N . LEU A 1 103 ? 2.277 0.887 -11.858 1.00 98.75 103 LEU A N 1
ATOM 652 C CA . LEU A 1 103 ? 1.563 -0.236 -12.466 1.00 98.75 103 LEU A CA 1
ATOM 653 C C . LEU A 1 103 ? 0.081 0.099 -12.674 1.00 98.75 103 LEU A C 1
ATOM 655 O O . LEU A 1 103 ? -0.680 0.278 -11.725 1.00 98.75 103 LEU A O 1
ATOM 659 N N . GLY A 1 104 ? -0.342 0.165 -13.930 1.00 98.62 104 GLY A N 1
ATOM 660 C CA . GLY A 1 104 ? -1.686 0.542 -14.358 1.00 98.62 104 GLY A CA 1
ATOM 661 C C . GLY A 1 104 ? -1.749 1.946 -14.965 1.00 98.62 104 GLY A C 1
ATOM 662 O O . GLY A 1 104 ? -0.910 2.807 -14.710 1.00 98.62 104 GLY A O 1
ATOM 663 N N . SER A 1 105 ? -2.777 2.184 -15.787 1.00 98.19 105 SER A N 1
ATOM 664 C CA . SER A 1 105 ? -2.983 3.488 -16.428 1.00 98.19 105 SER A CA 1
ATOM 665 C C . SER A 1 105 ? -3.068 4.606 -15.388 1.00 98.19 105 SER A C 1
ATOM 667 O O . SER A 1 105 ? -3.759 4.462 -14.376 1.00 98.19 105 SER A O 1
ATOM 669 N N . LYS A 1 106 ? -2.351 5.703 -15.635 1.00 97.94 106 LYS A N 1
ATOM 670 C CA . LYS A 1 106 ? -2.239 6.868 -14.749 1.00 97.94 106 LYS A CA 1
ATOM 671 C C . LYS A 1 106 ? -1.652 6.595 -13.360 1.00 97.94 106 LYS A C 1
ATOM 673 O O . LYS A 1 106 ? -1.666 7.490 -12.525 1.00 97.94 106 LYS A O 1
ATOM 678 N N . SER A 1 107 ? -1.149 5.398 -13.058 1.00 98.69 107 SER A N 1
ATOM 679 C CA . SER A 1 107 ? -0.490 5.166 -11.767 1.00 98.69 107 SER A CA 1
ATOM 680 C C . SER A 1 107 ? 0.738 6.068 -11.631 1.00 98.69 107 SER A C 1
ATOM 682 O O . SER A 1 107 ? 1.472 6.253 -12.602 1.00 98.69 107 SER A O 1
ATOM 684 N N . VAL A 1 108 ? 0.972 6.613 -10.436 1.00 98.50 108 VAL A N 1
ATOM 685 C CA . VAL A 1 108 ? 2.119 7.490 -10.162 1.00 98.50 108 VAL A CA 1
ATOM 686 C C . VAL A 1 108 ? 2.947 6.909 -9.023 1.00 98.50 108 VAL A C 1
ATOM 688 O O . VAL A 1 108 ? 2.480 6.822 -7.888 1.00 98.50 108 VAL A O 1
ATOM 691 N N . ALA A 1 109 ? 4.186 6.511 -9.310 1.00 98.06 109 ALA A N 1
ATOM 692 C CA . ALA A 1 109 ? 5.153 6.095 -8.298 1.00 98.06 109 ALA A CA 1
ATOM 693 C C . ALA A 1 109 ? 5.949 7.317 -7.815 1.00 98.06 109 ALA A C 1
ATOM 695 O O . ALA A 1 109 ? 6.931 7.717 -8.435 1.00 98.06 109 ALA A O 1
ATOM 696 N N . ASN A 1 110 ? 5.496 7.927 -6.718 1.00 95.50 110 ASN A N 1
ATOM 697 C CA . ASN A 1 110 ? 6.054 9.155 -6.131 1.00 95.50 110 ASN A CA 1
ATOM 698 C C . ASN A 1 110 ? 6.613 8.971 -4.709 1.00 95.50 110 ASN A C 1
ATOM 700 O O . ASN A 1 110 ? 6.996 9.947 -4.069 1.00 95.50 110 ASN A O 1
ATOM 704 N N . ARG A 1 111 ? 6.658 7.736 -4.199 1.00 93.88 111 ARG A N 1
ATOM 705 C CA . ARG A 1 111 ? 7.208 7.425 -2.874 1.00 93.88 111 ARG A CA 1
ATOM 706 C C . ARG A 1 111 ? 8.558 6.746 -3.020 1.00 93.88 111 ARG A C 1
ATOM 708 O O . ARG A 1 111 ? 8.625 5.594 -3.452 1.00 93.88 111 ARG A O 1
ATOM 715 N N . ALA A 1 112 ? 9.617 7.483 -2.690 1.00 93.31 112 ALA A N 1
ATOM 716 C CA . ALA A 1 112 ? 10.981 6.972 -2.687 1.00 93.31 112 ALA A CA 1
ATOM 717 C C . ALA A 1 112 ? 11.132 5.834 -1.670 1.00 93.31 112 ALA A C 1
ATOM 719 O O . ALA A 1 112 ? 10.242 5.599 -0.844 1.00 93.31 112 ALA A O 1
ATOM 720 N N . ALA A 1 113 ? 12.267 5.134 -1.722 1.00 89.88 113 ALA A N 1
ATOM 721 C CA . ALA A 1 113 ? 12.615 4.188 -0.676 1.00 89.88 113 ALA A CA 1
ATOM 722 C C . ALA A 1 113 ? 12.490 4.885 0.681 1.00 89.88 113 ALA A C 1
ATOM 724 O O . ALA A 1 113 ? 13.001 5.989 0.875 1.00 89.88 113 ALA A O 1
ATOM 725 N N . THR A 1 114 ? 11.800 4.246 1.621 1.00 74.88 114 THR A N 1
ATOM 726 C CA . THR A 1 114 ? 11.581 4.824 2.949 1.00 74.88 114 THR A CA 1
ATOM 727 C C . THR A 1 114 ? 12.894 5.064 3.691 1.00 74.88 114 THR A C 1
ATOM 729 O O . THR A 1 114 ? 12.918 5.874 4.609 1.00 74.88 114 THR A O 1
ATOM 732 N N . GLY A 1 115 ? 14.001 4.422 3.287 1.00 69.12 115 GLY A N 1
ATOM 733 C CA . GLY A 1 115 ? 15.312 4.616 3.906 1.00 69.12 115 GLY A CA 1
ATOM 734 C C . GLY A 1 115 ? 15.261 4.305 5.404 1.00 69.12 115 GLY A C 1
ATOM 735 O O . GLY A 1 115 ? 14.522 3.423 5.829 1.00 69.12 115 GLY A O 1
ATOM 736 N N . SER A 1 116 ? 15.993 5.068 6.222 1.00 55.44 116 SER A N 1
ATOM 737 C CA . SER A 1 116 ? 15.797 5.099 7.686 1.00 55.44 116 SER A CA 1
ATOM 738 C C . SER A 1 116 ? 14.586 5.952 8.119 1.00 55.44 116 SER A C 1
ATOM 740 O O . SER A 1 116 ? 14.419 6.228 9.307 1.00 55.44 116 SER A O 1
ATOM 742 N N . GLY A 1 117 ? 13.767 6.418 7.175 1.00 62.88 117 GLY A N 1
ATOM 743 C CA . GLY A 1 117 ? 12.553 7.183 7.431 1.00 62.88 117 GLY A CA 1
ATOM 744 C C . GLY A 1 117 ? 11.470 6.365 8.133 1.00 62.88 117 GLY A C 1
ATOM 745 O O . GLY A 1 117 ? 11.493 5.132 8.183 1.00 62.88 117 GLY A O 1
ATOM 746 N N . THR A 1 118 ? 10.511 7.076 8.717 1.00 65.50 118 THR A N 1
ATOM 747 C CA . THR A 1 118 ? 9.455 6.483 9.536 1.00 65.50 118 THR A CA 1
ATOM 748 C C . THR A 1 118 ? 8.413 5.794 8.658 1.00 65.50 118 THR A C 1
ATOM 750 O O . THR A 1 118 ? 7.618 6.448 7.984 1.00 65.50 118 THR A O 1
ATOM 753 N N . VAL A 1 119 ? 8.388 4.464 8.693 1.00 85.88 119 VAL A N 1
ATOM 754 C CA . VAL A 1 119 ? 7.161 3.708 8.410 1.00 85.88 119 VAL A CA 1
ATOM 755 C C . VAL A 1 119 ? 6.178 3.914 9.566 1.00 85.88 119 VAL A C 1
ATOM 757 O O . VAL A 1 119 ? 6.581 4.305 10.667 1.00 85.88 119 VAL A O 1
ATOM 760 N N . PHE A 1 120 ? 4.888 3.691 9.322 1.00 91.00 120 PHE A N 1
ATOM 761 C CA . PHE A 1 120 ? 3.881 3.819 10.372 1.00 91.00 120 PHE A CA 1
ATOM 762 C C . PHE A 1 120 ? 4.156 2.819 11.502 1.00 91.00 120 PHE A C 1
ATOM 764 O O . PHE A 1 120 ? 4.235 1.617 11.262 1.00 91.00 120 PHE A O 1
ATOM 771 N N . ASN A 1 121 ? 4.271 3.333 12.725 1.00 91.00 121 ASN A N 1
ATOM 772 C CA . ASN A 1 121 ? 4.353 2.552 13.951 1.00 91.00 121 ASN A CA 1
ATOM 773 C C . ASN A 1 121 ? 3.201 3.001 14.866 1.00 91.00 121 ASN A C 1
ATOM 775 O O . ASN A 1 121 ? 3.075 4.209 15.091 1.00 91.00 121 ASN A O 1
ATOM 779 N N . PRO A 1 122 ? 2.365 2.084 15.387 1.00 93.06 122 PRO A N 1
ATOM 780 C CA . PRO A 1 122 ? 1.376 2.429 16.405 1.00 93.06 122 PRO A CA 1
ATOM 781 C C . PRO A 1 122 ? 2.049 3.076 17.624 1.00 93.06 122 PRO A C 1
ATOM 783 O O . PRO A 1 122 ? 3.144 2.669 18.013 1.00 93.06 122 PRO A O 1
ATOM 786 N N . ALA A 1 123 ? 1.407 4.086 18.216 1.00 93.06 123 ALA A N 1
ATOM 787 C CA . ALA A 1 123 ? 1.993 4.879 19.303 1.00 93.06 123 ALA A CA 1
ATOM 788 C C . ALA A 1 123 ? 2.304 4.049 20.564 1.00 93.06 123 ALA A C 1
ATOM 790 O O . ALA A 1 123 ? 3.213 4.381 21.319 1.00 93.06 123 ALA A O 1
ATOM 791 N N . ASP A 1 124 ? 1.556 2.970 20.767 1.00 94.00 124 ASP A N 1
ATOM 792 C CA . ASP A 1 124 ? 1.606 2.040 21.891 1.00 94.00 124 ASP A CA 1
ATOM 793 C C . ASP A 1 124 ? 2.244 0.684 21.531 1.00 94.00 124 ASP A C 1
ATOM 795 O O . ASP A 1 124 ? 2.208 -0.252 22.331 1.00 94.00 124 ASP A O 1
ATOM 799 N N . ALA A 1 125 ? 2.849 0.558 20.343 1.00 93.06 125 ALA A N 1
ATOM 800 C CA . ALA A 1 125 ? 3.514 -0.674 19.935 1.00 93.06 125 ALA A CA 1
ATOM 801 C C . ALA A 1 125 ? 4.703 -1.012 20.850 1.00 93.06 125 ALA A C 1
ATOM 803 O O . ALA A 1 125 ? 5.504 -0.153 21.230 1.00 93.06 125 ALA A O 1
ATOM 804 N N . LEU A 1 126 ? 4.863 -2.300 21.157 1.00 96.44 126 LEU A N 1
ATOM 805 C CA . LEU A 1 126 ? 6.007 -2.794 21.916 1.00 96.44 126 LEU A CA 1
ATOM 806 C C . LEU A 1 126 ? 7.301 -2.638 21.101 1.00 96.44 126 LEU A C 1
ATOM 808 O O . LEU A 1 126 ? 7.309 -2.774 19.876 1.00 96.44 126 LEU A O 1
ATOM 812 N N . ALA A 1 127 ? 8.432 -2.442 21.786 1.00 94.75 127 ALA A N 1
ATOM 813 C CA . ALA A 1 127 ? 9.735 -2.253 21.137 1.00 94.75 127 ALA A CA 1
ATOM 814 C C . ALA A 1 127 ? 10.104 -3.392 20.162 1.00 94.75 127 ALA A C 1
ATOM 816 O O . ALA A 1 127 ? 10.679 -3.140 19.103 1.00 94.75 127 ALA A O 1
ATOM 817 N N . GLY A 1 128 ? 9.743 -4.639 20.490 1.00 95.12 128 GLY A N 1
ATOM 818 C CA . GLY A 1 128 ? 9.968 -5.794 19.617 1.00 95.12 128 GLY A CA 1
ATOM 819 C C . GLY A 1 128 ? 9.170 -5.741 18.310 1.00 95.12 128 GLY A C 1
ATOM 820 O O . GLY A 1 128 ? 9.697 -6.112 17.262 1.00 95.12 128 GLY A O 1
ATOM 821 N N . ASP A 1 129 ? 7.938 -5.232 18.346 1.00 95.38 129 ASP A N 1
ATOM 822 C CA . ASP A 1 129 ? 7.084 -5.114 17.160 1.00 95.38 129 ASP A CA 1
ATOM 823 C C . ASP A 1 129 ? 7.552 -3.974 16.257 1.00 95.38 129 ASP A C 1
ATOM 825 O O . ASP A 1 129 ? 7.621 -4.138 15.041 1.00 95.38 129 ASP A O 1
ATOM 829 N N . ILE A 1 130 ? 7.991 -2.860 16.851 1.00 93.19 130 ILE A N 1
ATOM 830 C CA . ILE A 1 130 ? 8.617 -1.751 16.118 1.00 93.19 130 ILE A CA 1
ATOM 831 C C . ILE A 1 130 ? 9.842 -2.245 15.334 1.00 93.19 130 ILE A C 1
ATOM 833 O O . ILE A 1 130 ? 10.027 -1.869 14.177 1.00 93.19 130 ILE A O 1
ATOM 837 N N . ILE A 1 131 ? 10.674 -3.114 15.923 1.00 92.69 131 ILE A N 1
ATOM 838 C CA . ILE A 1 131 ? 11.829 -3.702 15.223 1.00 92.69 131 ILE A CA 1
ATOM 839 C C . ILE A 1 131 ? 11.372 -4.524 14.013 1.00 92.69 131 ILE A C 1
ATOM 841 O O . ILE A 1 131 ? 11.906 -4.335 12.921 1.00 92.69 131 ILE A O 1
ATOM 845 N N . LYS A 1 132 ? 10.371 -5.397 14.176 1.00 94.12 132 LYS A N 1
ATOM 846 C CA . LYS A 1 132 ? 9.840 -6.210 13.069 1.00 94.12 132 LYS A CA 1
ATOM 847 C C . LYS A 1 132 ? 9.277 -5.344 11.947 1.00 94.12 132 LYS A C 1
ATOM 849 O O . LYS A 1 132 ? 9.690 -5.510 10.804 1.00 94.12 132 LYS A O 1
ATOM 854 N N . ILE A 1 133 ? 8.429 -4.365 12.274 1.00 93.25 133 ILE A N 1
ATOM 855 C CA . ILE A 1 133 ? 7.866 -3.407 11.308 1.00 93.25 133 ILE A CA 1
ATOM 856 C C . ILE A 1 133 ? 8.996 -2.721 10.538 1.00 93.25 133 ILE A C 1
ATOM 858 O O . ILE A 1 133 ? 9.01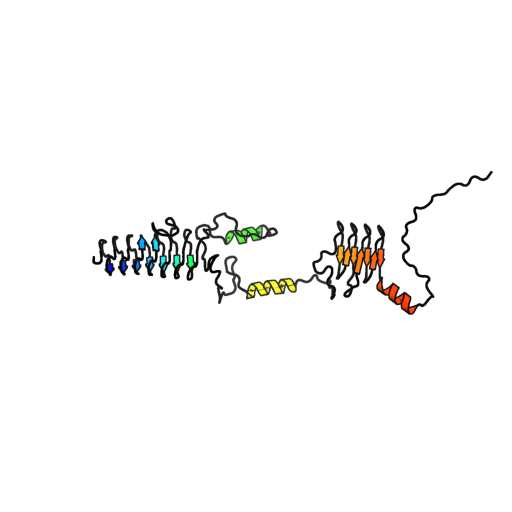0 -2.696 9.307 1.00 93.25 133 ILE A O 1
ATOM 862 N N . ASN A 1 134 ? 9.994 -2.218 11.257 1.00 91.56 134 ASN A N 1
ATOM 863 C CA . ASN A 1 134 ? 11.110 -1.502 10.661 1.00 91.56 134 ASN A CA 1
ATOM 864 C C . ASN A 1 134 ? 12.010 -2.391 9.793 1.00 91.56 134 ASN A C 1
ATOM 866 O O . ASN A 1 134 ? 12.600 -1.878 8.848 1.00 91.56 134 ASN A O 1
ATOM 870 N N . ASN A 1 135 ? 12.081 -3.697 10.052 1.00 91.94 135 ASN A N 1
ATOM 871 C CA . ASN A 1 135 ? 12.839 -4.642 9.230 1.00 91.94 135 ASN A CA 1
ATOM 872 C C . ASN A 1 135 ? 12.164 -4.963 7.886 1.00 91.94 135 ASN A C 1
ATOM 874 O O . ASN A 1 135 ? 12.839 -5.429 6.974 1.00 91.94 135 ASN A O 1
ATOM 878 N N . THR A 1 136 ? 10.862 -4.695 7.731 1.00 92.19 136 THR A N 1
ATOM 879 C CA . THR A 1 136 ? 10.143 -4.927 6.459 1.00 92.19 136 THR A CA 1
ATOM 880 C C . THR A 1 136 ? 10.337 -3.814 5.425 1.00 92.19 136 THR A C 1
ATOM 882 O O . THR A 1 136 ? 9.907 -3.941 4.278 1.00 92.19 136 THR A O 1
ATOM 885 N N . ARG A 1 137 ? 10.965 -2.696 5.806 1.00 90.38 137 ARG A N 1
ATOM 886 C CA . ARG A 1 137 ? 11.077 -1.520 4.940 1.00 90.38 137 ARG A CA 1
ATOM 887 C C . ARG A 1 137 ? 12.156 -1.687 3.868 1.00 90.38 137 ARG A C 1
ATOM 889 O O . ARG A 1 137 ? 13.187 -2.320 4.079 1.00 90.38 137 ARG A O 1
ATOM 896 N N . SER A 1 138 ? 11.970 -0.999 2.745 1.00 89.75 138 SER A N 1
ATOM 897 C CA . SER A 1 138 ? 12.991 -0.884 1.704 1.00 89.75 138 SER A CA 1
ATOM 898 C C . SER A 1 138 ? 13.928 0.301 1.966 1.00 89.75 138 SER A C 1
ATOM 900 O O . SER A 1 138 ? 13.478 1.415 2.259 1.00 89.75 138 SER A O 1
ATOM 902 N N . ILE A 1 139 ? 15.236 0.071 1.810 1.00 88.19 139 ILE A N 1
ATOM 903 C CA . ILE A 1 139 ? 16.274 1.113 1.897 1.00 88.19 139 ILE A CA 1
ATOM 904 C C . ILE A 1 139 ? 16.716 1.658 0.532 1.00 88.19 139 ILE A C 1
ATOM 906 O O . ILE A 1 139 ? 17.282 2.743 0.477 1.00 88.19 139 ILE A O 1
ATOM 910 N N . THR A 1 140 ? 16.461 0.935 -0.561 1.00 90.38 140 THR A N 1
ATOM 911 C CA . THR A 1 140 ? 16.972 1.279 -1.904 1.00 90.38 140 THR A CA 1
ATOM 912 C C . THR A 1 140 ? 15.904 1.315 -2.993 1.00 90.38 140 THR A C 1
ATOM 914 O O . THR A 1 140 ? 16.082 1.995 -4.000 1.00 90.38 140 THR A O 1
ATOM 917 N N . LEU A 1 141 ? 14.796 0.598 -2.810 1.00 94.00 141 LEU A N 1
ATOM 918 C CA . LEU A 1 141 ? 13.733 0.465 -3.805 1.00 94.00 141 LEU A CA 1
ATOM 919 C C . LEU A 1 141 ? 12.566 1.400 -3.484 1.00 94.00 141 LEU A C 1
ATOM 921 O O . LEU A 1 141 ? 12.057 1.370 -2.358 1.00 94.00 141 LEU A O 1
ATOM 925 N N . GLY A 1 142 ? 12.151 2.201 -4.469 1.00 95.00 142 GLY A N 1
ATOM 926 C CA . GLY A 1 142 ? 10.932 3.003 -4.413 1.00 95.00 142 GLY A CA 1
ATOM 927 C C . GLY A 1 142 ? 9.667 2.141 -4.389 1.00 95.00 142 GLY A C 1
ATOM 928 O O . GLY A 1 142 ? 9.697 0.937 -4.640 1.00 95.00 142 GLY A O 1
ATOM 929 N N . ALA A 1 143 ? 8.533 2.758 -4.061 1.00 94.75 143 ALA A N 1
ATOM 930 C CA . ALA A 1 143 ? 7.273 2.038 -3.929 1.00 94.75 143 ALA A CA 1
ATOM 931 C C . ALA A 1 143 ? 6.731 1.526 -5.275 1.00 94.75 143 ALA A C 1
ATOM 933 O O . ALA A 1 143 ? 6.873 2.172 -6.319 1.00 94.75 143 ALA A O 1
ATOM 934 N N . VAL A 1 144 ? 5.996 0.412 -5.212 1.00 97.81 144 VAL A N 1
ATOM 935 C CA . VAL A 1 144 ? 5.050 0.018 -6.261 1.00 97.81 144 VAL A CA 1
ATOM 936 C C . VAL A 1 144 ? 3.753 0.799 -6.049 1.00 97.81 144 VAL A C 1
ATOM 938 O O . VAL A 1 144 ? 3.112 0.682 -5.004 1.00 97.81 144 VAL A O 1
ATOM 941 N N . SER A 1 145 ? 3.360 1.606 -7.028 1.00 98.19 145 SER A N 1
ATOM 942 C CA . SER A 1 145 ? 2.104 2.350 -7.032 1.00 98.19 145 SER A CA 1
ATOM 943 C C . SER A 1 145 ? 1.140 1.777 -8.060 1.00 98.19 145 SER A C 1
ATOM 945 O O . SER A 1 145 ? 1.493 1.581 -9.222 1.00 98.19 145 SER A O 1
ATOM 947 N N . ILE A 1 146 ? -0.097 1.542 -7.630 1.00 98.56 146 ILE A N 1
ATOM 948 C CA . ILE A 1 146 ? -1.195 1.032 -8.464 1.00 98.56 146 ILE A CA 1
ATOM 949 C C . ILE A 1 146 ? -2.312 2.063 -8.656 1.00 98.56 146 ILE A C 1
ATOM 951 O O . ILE A 1 146 ? -3.430 1.709 -9.032 1.00 98.56 146 ILE A O 1
ATOM 955 N N . GLY A 1 147 ? -2.039 3.330 -8.361 1.00 98.19 147 GLY A N 1
ATOM 956 C CA . GLY A 1 147 ? -3.013 4.413 -8.397 1.00 98.19 147 GLY A CA 1
ATOM 957 C C . GLY A 1 147 ? -2.335 5.772 -8.295 1.00 98.19 147 GLY A C 1
ATOM 958 O O . GLY A 1 147 ? -1.121 5.888 -8.487 1.00 98.19 147 GLY A O 1
ATOM 959 N N . ASN A 1 148 ? -3.126 6.800 -8.016 1.00 97.06 148 ASN A N 1
ATOM 960 C CA . ASN A 1 148 ? -2.640 8.142 -7.720 1.00 97.06 148 ASN A CA 1
ATOM 961 C C . ASN A 1 148 ? -3.690 8.918 -6.898 1.00 97.06 148 ASN A C 1
ATOM 963 O O . ASN A 1 148 ? -4.847 8.507 -6.815 1.00 97.06 148 ASN A O 1
ATOM 967 N N . ASP A 1 149 ? -3.300 10.056 -6.323 1.00 94.62 149 ASP A N 1
ATOM 968 C CA . ASP A 1 149 ? -4.169 10.851 -5.439 1.00 94.62 149 ASP A CA 1
ATOM 969 C C . ASP A 1 149 ? -5.336 11.553 -6.168 1.00 94.62 149 ASP A C 1
ATOM 971 O O . ASP A 1 149 ? -6.265 12.034 -5.528 1.00 94.62 149 ASP A O 1
ATOM 975 N N . THR A 1 150 ? -5.302 11.626 -7.503 1.00 95.25 150 THR A N 1
ATOM 976 C CA . THR A 1 150 ? -6.301 12.302 -8.353 1.00 95.25 150 THR A CA 1
ATOM 977 C C . THR A 1 150 ? -7.352 11.341 -8.926 1.00 95.25 150 THR A C 1
ATOM 979 O O . THR A 1 150 ? -8.544 11.608 -8.826 1.00 95.25 150 THR A O 1
ATOM 982 N N . ASP A 1 151 ? -6.937 10.225 -9.531 1.00 94.69 151 ASP A N 1
ATOM 983 C CA . ASP A 1 151 ? -7.815 9.215 -10.142 1.00 94.69 151 ASP A CA 1
ATOM 984 C C . ASP A 1 151 ? -8.184 8.078 -9.167 1.00 94.69 151 ASP A C 1
ATOM 986 O O . ASP A 1 151 ? -9.072 7.275 -9.458 1.00 94.69 151 ASP A O 1
ATOM 990 N N . GLY A 1 152 ? -7.510 7.993 -8.016 1.00 95.56 152 GLY A N 1
ATOM 991 C CA . GLY A 1 152 ? -7.770 7.016 -6.963 1.00 95.56 152 GLY A CA 1
ATOM 992 C C . GLY A 1 152 ? -6.904 5.754 -7.022 1.00 95.56 152 GLY A C 1
ATOM 993 O O . GLY A 1 152 ? -5.915 5.646 -7.753 1.00 95.56 152 GLY A O 1
ATOM 994 N N . ASN A 1 153 ? -7.293 4.778 -6.197 1.00 96.81 153 ASN A N 1
ATOM 995 C CA . ASN A 1 153 ? -6.550 3.543 -5.951 1.00 96.81 153 ASN A CA 1
ATOM 996 C C . ASN A 1 153 ? -7.238 2.329 -6.580 1.00 96.81 153 ASN A C 1
ATOM 998 O O . ASN A 1 153 ? -8.461 2.275 -6.703 1.00 96.81 153 ASN A O 1
ATOM 1002 N N . ARG A 1 154 ? -6.448 1.309 -6.920 1.00 97.94 154 ARG A N 1
ATOM 1003 C CA . ARG A 1 154 ? -6.953 0.012 -7.385 1.00 97.94 154 ARG A CA 1
ATOM 1004 C C . ARG A 1 154 ? -7.030 -0.992 -6.242 1.00 97.94 154 ARG A C 1
ATOM 1006 O O . ARG A 1 154 ? -6.224 -0.956 -5.316 1.00 97.94 154 ARG A O 1
ATOM 1013 N N . GLN A 1 155 ? -7.969 -1.928 -6.344 1.00 98.19 155 GLN A N 1
ATOM 1014 C CA . GLN A 1 155 ? -7.941 -3.140 -5.529 1.00 98.19 155 GLN A CA 1
ATOM 1015 C C . GLN A 1 155 ? -6.859 -4.093 -6.048 1.00 98.19 155 GLN A C 1
ATOM 1017 O O . GLN A 1 155 ? -6.676 -4.229 -7.258 1.00 98.19 155 GLN A O 1
ATOM 1022 N N . ILE A 1 156 ? -6.194 -4.794 -5.130 1.00 98.25 156 ILE A N 1
ATOM 1023 C CA . ILE A 1 156 ? -5.366 -5.964 -5.439 1.00 98.25 156 ILE A CA 1
ATOM 1024 C C . ILE A 1 156 ? -6.180 -7.192 -5.030 1.00 98.25 156 ILE A C 1
ATOM 1026 O O . ILE A 1 156 ? -6.471 -7.383 -3.850 1.00 98.25 156 ILE A O 1
ATOM 1030 N N . VAL A 1 157 ? -6.603 -7.992 -6.005 1.00 98.25 157 VAL A N 1
ATOM 1031 C CA . VAL A 1 157 ? -7.460 -9.168 -5.789 1.00 98.25 157 VAL A CA 1
ATOM 1032 C C . VAL A 1 157 ? -6.664 -10.462 -5.939 1.00 98.25 157 VAL A C 1
ATOM 1034 O O . VAL A 1 157 ? -5.580 -10.459 -6.515 1.00 98.25 157 VAL A O 1
ATOM 1037 N N . ASN A 1 158 ? -7.211 -11.572 -5.430 1.00 98.12 158 ASN A N 1
ATOM 1038 C CA . ASN A 1 158 ? -6.567 -12.896 -5.429 1.00 98.12 158 ASN A CA 1
ATOM 1039 C C . ASN A 1 158 ? -5.239 -12.942 -4.650 1.00 98.12 158 ASN A C 1
ATOM 1041 O O . ASN A 1 158 ? -4.324 -13.684 -4.995 1.00 98.12 158 ASN A O 1
ATOM 1045 N N . VAL A 1 159 ? -5.151 -12.156 -3.575 1.00 98.50 159 VAL A N 1
ATOM 1046 C CA . VAL A 1 159 ? -4.011 -12.153 -2.654 1.00 98.50 159 VAL A CA 1
ATOM 1047 C C . VAL A 1 159 ? -4.158 -13.319 -1.674 1.00 98.50 159 VAL A C 1
ATOM 1049 O O . VAL A 1 159 ? -5.089 -13.349 -0.859 1.00 98.50 159 VAL A O 1
ATOM 1052 N N . ALA A 1 160 ? -3.251 -14.295 -1.765 1.00 98.62 160 ALA A N 1
ATOM 1053 C CA . ALA A 1 160 ? -3.151 -15.384 -0.795 1.00 98.62 160 ALA A CA 1
ATOM 1054 C C . ALA A 1 160 ? -2.838 -14.838 0.611 1.00 98.62 160 ALA A C 1
ATOM 1056 O O . ALA A 1 160 ? -2.390 -13.704 0.755 1.00 98.62 160 ALA A O 1
ATOM 1057 N N . ALA A 1 161 ? -3.120 -15.619 1.654 1.00 98.69 161 ALA A N 1
ATOM 1058 C CA . ALA A 1 161 ? -2.828 -15.190 3.020 1.00 98.69 161 ALA A CA 1
ATOM 1059 C C . ALA A 1 161 ? -1.312 -15.046 3.225 1.00 98.69 161 ALA A C 1
ATOM 1061 O O . ALA A 1 161 ? -0.559 -15.948 2.858 1.00 98.69 161 ALA A O 1
ATOM 1062 N N . GLY A 1 162 ? -0.888 -13.931 3.819 1.00 98.50 162 GLY A N 1
ATOM 1063 C CA . GLY A 1 162 ? 0.509 -13.689 4.159 1.00 98.50 162 GLY A CA 1
ATOM 1064 C C . GLY A 1 162 ? 0.994 -14.597 5.289 1.00 98.50 162 GLY A C 1
ATOM 1065 O O . GLY A 1 162 ? 0.224 -14.948 6.186 1.00 98.50 162 GLY A O 1
ATOM 1066 N N . SER A 1 163 ? 2.264 -14.977 5.239 1.00 97.94 163 SER A N 1
ATOM 1067 C CA . SER A 1 163 ? 2.901 -15.941 6.141 1.00 97.94 163 SER A CA 1
ATOM 1068 C C . SER A 1 163 ? 4.115 -15.373 6.879 1.00 97.94 163 SER A C 1
ATOM 1070 O O . SER A 1 163 ? 4.322 -15.699 8.046 1.00 97.94 163 SER A O 1
ATOM 1072 N N . LEU A 1 164 ? 4.894 -14.513 6.223 1.00 98.00 164 LEU A N 1
ATOM 1073 C CA . LEU A 1 164 ? 6.048 -13.810 6.781 1.00 98.00 164 LEU A CA 1
ATOM 1074 C C . LEU A 1 164 ? 5.700 -12.344 7.078 1.00 98.00 164 LEU A C 1
ATOM 1076 O O . LEU A 1 164 ? 4.738 -11.809 6.532 1.00 98.00 164 LEU A O 1
ATOM 1080 N N . ASP A 1 165 ? 6.521 -11.675 7.894 1.00 96.88 165 ASP A N 1
ATOM 1081 C CA . ASP A 1 165 ? 6.298 -10.279 8.316 1.00 96.88 165 ASP A CA 1
ATOM 1082 C C . ASP A 1 165 ? 6.168 -9.293 7.136 1.00 96.88 165 ASP A C 1
ATOM 1084 O O . ASP A 1 165 ? 5.499 -8.269 7.255 1.00 96.88 165 ASP A O 1
ATOM 1088 N N . SER A 1 166 ? 6.794 -9.589 5.991 1.00 95.25 166 SER A N 1
ATOM 1089 C CA . SER A 1 166 ? 6.766 -8.749 4.785 1.00 95.25 166 SER A CA 1
ATOM 1090 C C . SER A 1 166 ? 5.679 -9.124 3.771 1.00 95.25 166 SER A C 1
ATOM 1092 O O . SER A 1 166 ? 5.627 -8.526 2.694 1.00 95.25 166 SER A O 1
ATOM 1094 N N . ASP A 1 167 ? 4.844 -10.123 4.061 1.00 98.25 167 ASP A N 1
ATOM 1095 C CA . ASP A 1 167 ? 3.769 -10.525 3.158 1.00 98.25 167 ASP A CA 1
ATOM 1096 C C . ASP A 1 167 ? 2.562 -9.584 3.288 1.00 98.25 167 ASP A C 1
ATOM 1098 O O . ASP A 1 167 ? 2.234 -9.081 4.365 1.00 98.25 167 ASP A O 1
ATOM 1102 N N . ALA A 1 168 ? 1.848 -9.364 2.183 1.00 98.12 168 ALA A N 1
ATOM 1103 C CA . ALA A 1 168 ? 0.611 -8.594 2.216 1.00 98.12 168 ALA A CA 1
ATOM 1104 C C . ALA A 1 168 ? -0.483 -9.337 3.007 1.00 98.12 168 ALA A C 1
ATOM 1106 O O . ALA A 1 168 ? -0.722 -10.527 2.803 1.00 98.12 168 ALA A O 1
ATOM 1107 N N . VAL A 1 169 ? -1.202 -8.608 3.863 1.00 98.44 169 VAL A N 1
ATOM 1108 C CA . VAL A 1 169 ? -2.371 -9.123 4.590 1.00 98.44 169 VAL A CA 1
ATOM 1109 C C . VAL A 1 169 ? -3.607 -9.051 3.696 1.00 98.44 169 VAL A C 1
ATOM 1111 O O . VAL A 1 169 ? -3.906 -8.004 3.121 1.00 98.44 169 VAL A O 1
ATOM 1114 N N . ASN A 1 170 ? -4.370 -10.142 3.610 1.00 98.56 170 ASN A N 1
ATOM 1115 C CA . ASN A 1 170 ? -5.650 -10.148 2.898 1.00 98.56 170 ASN A CA 1
ATOM 1116 C C . ASN A 1 170 ? -6.860 -9.939 3.835 1.00 98.56 170 ASN A C 1
ATOM 1118 O O . ASN A 1 170 ? -6.764 -9.978 5.064 1.00 98.56 170 ASN A O 1
ATOM 1122 N N . VAL A 1 171 ? -8.048 -9.750 3.248 1.00 98.69 171 VAL A N 1
ATOM 1123 C CA . VAL A 1 171 ? -9.293 -9.495 4.002 1.00 98.69 171 VAL A CA 1
ATOM 1124 C C . VAL A 1 171 ? -9.680 -10.666 4.919 1.00 98.69 171 VAL A C 1
ATOM 1126 O O . VAL A 1 171 ? -10.302 -10.445 5.957 1.00 98.69 171 VAL A O 1
ATOM 1129 N N . ALA A 1 172 ? -9.325 -11.908 4.576 1.00 98.56 172 ALA A N 1
ATOM 1130 C CA . ALA A 1 172 ? -9.637 -13.070 5.409 1.00 98.56 172 ALA A CA 1
ATOM 1131 C C . ALA A 1 172 ? -8.834 -13.063 6.721 1.00 98.56 172 ALA A C 1
ATOM 1133 O O . ALA A 1 172 ? -9.412 -13.282 7.785 1.00 98.56 172 ALA A O 1
ATOM 1134 N N . GLN A 1 173 ? -7.540 -12.731 6.665 1.00 98.50 173 GLN A N 1
ATOM 1135 C CA . GLN A 1 173 ? -6.700 -12.566 7.857 1.00 98.50 173 GLN A CA 1
ATOM 1136 C C . GLN A 1 173 ? -7.209 -11.428 8.751 1.00 98.50 173 GLN A C 1
ATOM 1138 O O . GLN A 1 173 ? -7.350 -11.613 9.960 1.00 98.50 173 GLN A O 1
ATOM 1143 N N . LEU A 1 174 ? -7.582 -10.286 8.158 1.00 97.94 174 LEU A N 1
ATOM 1144 C CA . LEU A 1 174 ? -8.134 -9.151 8.906 1.00 97.94 174 LEU A CA 1
ATOM 1145 C C . LEU A 1 174 ? -9.463 -9.496 9.604 1.00 97.94 174 LEU A C 1
ATOM 1147 O O . LEU A 1 174 ? -9.666 -9.144 10.766 1.00 97.94 174 LEU A O 1
ATOM 1151 N N . LYS A 1 175 ? -10.358 -10.234 8.934 1.00 98.31 175 LYS A N 1
ATOM 1152 C CA . LYS A 1 175 ? -11.590 -10.756 9.556 1.00 98.31 175 LYS A CA 1
ATOM 1153 C C . LYS A 1 175 ? -11.287 -11.715 10.708 1.00 98.31 175 LYS A C 1
ATOM 1155 O O . LYS A 1 175 ? -11.985 -11.676 11.717 1.00 98.31 175 LYS A O 1
ATOM 1160 N N . GLY A 1 176 ? -10.241 -12.533 10.586 1.00 97.75 176 GLY A N 1
ATOM 1161 C CA . GLY A 1 176 ? -9.755 -13.383 11.674 1.00 97.75 176 GLY A CA 1
ATOM 1162 C C . GLY A 1 176 ? -9.406 -12.578 12.929 1.00 97.75 176 GLY A C 1
ATOM 1163 O O . GLY A 1 176 ? -9.879 -12.909 14.014 1.00 97.75 176 GLY A O 1
ATOM 1164 N N . VAL A 1 177 ? -8.668 -11.472 12.771 1.00 97.38 177 VAL A N 1
ATOM 1165 C CA . VAL A 1 177 ? -8.333 -10.551 13.875 1.00 97.38 177 VAL A CA 1
ATOM 1166 C C . VAL A 1 177 ? -9.586 -9.896 14.465 1.00 97.38 177 VAL A C 1
ATOM 1168 O O . VAL A 1 177 ? -9.748 -9.878 15.684 1.00 97.38 177 VAL A O 1
ATOM 1171 N N . SER A 1 178 ? -10.505 -9.408 13.624 1.00 96.88 178 SER A N 1
ATOM 1172 C CA . SER A 1 178 ? -11.764 -8.795 14.080 1.00 96.88 178 SER A CA 1
ATOM 1173 C C . SER A 1 178 ? -12.614 -9.767 14.909 1.00 96.88 178 SER A C 1
ATOM 1175 O O . SER A 1 178 ? -13.085 -9.413 15.990 1.00 96.88 178 SER A O 1
ATOM 1177 N N . ASN A 1 179 ? -12.739 -11.017 14.458 1.00 95.75 179 ASN A N 1
ATOM 1178 C CA . ASN A 1 179 ? -13.471 -12.054 15.180 1.00 95.75 179 ASN A CA 1
ATOM 1179 C C . ASN A 1 179 ? -12.786 -12.425 16.502 1.00 95.75 179 ASN A C 1
ATOM 1181 O O . ASN A 1 179 ? -13.466 -12.578 17.516 1.00 95.75 179 ASN A O 1
ATOM 1185 N N . ALA A 1 180 ? -11.453 -12.540 16.514 1.00 95.81 180 ALA A N 1
ATOM 1186 C CA . ALA A 1 180 ? -10.692 -12.812 17.732 1.00 95.81 180 ALA A CA 1
ATOM 1187 C C . ALA A 1 180 ? -10.851 -11.682 18.764 1.00 95.81 180 ALA A C 1
ATOM 1189 O O . ALA A 1 180 ? -11.076 -11.960 19.939 1.00 95.81 180 ALA A O 1
ATOM 1190 N N . SER A 1 181 ? -10.820 -10.419 18.325 1.00 94.00 181 SER A N 1
ATOM 1191 C CA . SER A 1 181 ? -11.063 -9.253 19.184 1.00 94.00 181 SER A CA 1
ATOM 1192 C C . SER A 1 181 ? -12.476 -9.269 19.780 1.00 94.00 181 SER A C 1
ATOM 1194 O O . SER A 1 181 ? -12.629 -9.143 20.992 1.00 94.00 181 SER A O 1
ATOM 1196 N N . ALA A 1 182 ? -13.503 -9.526 18.963 1.00 88.75 182 ALA A N 1
ATOM 1197 C CA . ALA A 1 182 ? -14.889 -9.619 19.429 1.00 88.75 182 ALA A CA 1
ATOM 1198 C C . ALA A 1 182 ? -15.130 -10.794 20.402 1.00 88.75 182 ALA A C 1
ATOM 1200 O O . ALA A 1 182 ? -15.996 -10.718 21.283 1.00 88.75 182 ALA A O 1
ATOM 1201 N N . ALA A 1 183 ? -14.373 -11.884 20.244 1.00 88.62 183 ALA A N 1
ATOM 1202 C CA . ALA A 1 183 ? -14.422 -13.054 21.115 1.00 88.62 183 ALA A CA 1
ATOM 1203 C C . ALA A 1 183 ? -13.645 -12.870 22.431 1.00 88.62 183 ALA A C 1
ATOM 1205 O O . ALA A 1 183 ? -13.946 -13.568 23.400 1.00 88.62 183 ALA A O 1
ATOM 1206 N N . ASN A 1 184 ? -12.693 -11.931 22.498 1.00 89.94 184 ASN A N 1
ATOM 1207 C CA . ASN A 1 184 ? -11.842 -11.687 23.667 1.00 89.94 184 ASN A CA 1
ATOM 1208 C C . ASN A 1 184 ? -12.573 -10.906 24.779 1.00 89.94 184 ASN A C 1
ATOM 1210 O O . ASN A 1 184 ? -12.157 -9.827 25.198 1.00 89.94 184 ASN A O 1
ATOM 1214 N N . LYS A 1 185 ? -13.706 -11.445 25.238 1.00 86.75 185 LYS A N 1
ATOM 1215 C CA . LYS A 1 185 ? -14.502 -10.903 26.345 1.00 86.75 185 LYS A CA 1
ATOM 1216 C C . LYS A 1 185 ? -13.787 -11.136 27.676 1.00 86.75 185 LYS A C 1
ATOM 1218 O O . LYS A 1 185 ? -13.178 -12.185 27.887 1.00 86.75 185 LYS A O 1
ATOM 1223 N N . THR A 1 186 ? -13.943 -10.209 28.616 1.00 89.19 186 THR A N 1
ATOM 1224 C CA . THR A 1 186 ? -13.478 -10.399 29.995 1.00 89.19 186 THR A CA 1
ATOM 1225 C C . THR A 1 186 ? -14.220 -11.575 30.637 1.00 89.19 186 THR A C 1
ATOM 1227 O O . THR A 1 186 ? -15.447 -11.564 30.758 1.00 89.19 186 THR A O 1
ATOM 1230 N N . LYS A 1 187 ? -13.484 -12.617 31.042 1.00 89.81 187 LYS A N 1
ATOM 1231 C CA . LYS A 1 187 ? -14.064 -13.802 31.691 1.00 89.81 187 LYS A CA 1
ATOM 1232 C C . LYS A 1 187 ? -14.820 -13.384 32.959 1.00 89.81 187 LYS A C 1
ATOM 1234 O O . LYS A 1 187 ? -14.286 -12.628 33.761 1.00 89.81 187 LYS A O 1
ATOM 1239 N N . TYR A 1 188 ? -16.034 -13.909 33.138 1.00 88.75 188 TYR A N 1
ATOM 1240 C CA . TYR A 1 188 ? -16.939 -13.601 34.261 1.00 88.75 188 TYR A CA 1
ATOM 1241 C C . TYR A 1 188 ? -17.488 -12.167 34.314 1.00 88.75 188 TYR A C 1
ATOM 1243 O O . TYR A 1 188 ? -18.081 -11.788 35.318 1.00 88.75 188 TYR A O 1
ATOM 1251 N N . TYR A 1 189 ? -17.358 -11.388 33.237 1.00 89.94 189 TYR A N 1
ATOM 1252 C CA . TYR A 1 189 ? -17.969 -10.066 33.134 1.00 89.94 189 TYR A CA 1
ATOM 1253 C C . TYR A 1 189 ? -18.963 -10.016 31.970 1.00 89.94 189 TYR A C 1
ATOM 1255 O O . TYR A 1 189 ? -18.643 -10.396 30.842 1.00 89.94 189 TYR A O 1
ATOM 1263 N N . SER A 1 190 ? -20.179 -9.540 32.232 1.00 88.12 190 SER A N 1
ATOM 1264 C CA . SER A 1 190 ? -21.215 -9.360 31.213 1.00 88.12 190 SER A CA 1
ATOM 1265 C C . SER A 1 190 ? -22.148 -8.217 31.585 1.00 88.12 190 SER A C 1
ATOM 1267 O O . SER A 1 190 ? -22.685 -8.204 32.690 1.00 88.12 190 SER A O 1
ATOM 1269 N N . VAL A 1 191 ? -22.404 -7.317 30.637 1.00 87.62 191 VAL A N 1
ATOM 1270 C CA . VAL A 1 191 ? -23.438 -6.282 30.735 1.00 87.62 191 VAL A CA 1
ATOM 1271 C C . VAL A 1 191 ? -24.431 -6.526 29.607 1.00 87.62 191 VAL A C 1
ATOM 1273 O O . VAL A 1 191 ? -24.053 -6.531 28.436 1.00 87.62 191 VAL A O 1
ATOM 1276 N N . LYS A 1 192 ? -25.700 -6.755 29.948 1.00 87.69 192 LYS A N 1
ATOM 1277 C CA . LYS A 1 192 ? -26.791 -6.890 28.978 1.00 87.69 192 LYS A CA 1
ATOM 1278 C C . LYS A 1 192 ? -27.731 -5.706 29.158 1.00 87.69 192 LYS A C 1
ATOM 1280 O O . LYS A 1 192 ? -28.531 -5.703 30.081 1.00 87.69 192 LYS A O 1
ATOM 1285 N N . SER A 1 193 ? -27.623 -4.710 28.287 1.00 86.38 193 SER A N 1
ATOM 1286 C CA . SER A 1 193 ? -28.435 -3.494 28.351 1.00 86.38 193 SER A CA 1
ATOM 1287 C C . SER A 1 193 ? -28.843 -3.051 26.947 1.00 86.38 193 SER A C 1
ATOM 1289 O O . SER A 1 193 ? -28.126 -3.302 25.979 1.00 86.38 193 SER A O 1
ATOM 1291 N N . ASN A 1 194 ? -30.010 -2.419 26.850 1.00 87.12 194 ASN A N 1
ATOM 1292 C CA . ASN A 1 194 ? -30.501 -1.700 25.673 1.00 87.12 194 ASN A CA 1
ATOM 1293 C C . ASN A 1 194 ? -30.348 -0.171 25.821 1.00 87.12 194 ASN A C 1
ATOM 1295 O O . ASN A 1 194 ? -30.841 0.572 24.974 1.00 87.12 194 ASN A O 1
ATOM 1299 N N . ALA A 1 195 ? -29.712 0.296 26.900 1.00 88.00 195 ALA A N 1
ATOM 1300 C CA . ALA A 1 195 ? -29.472 1.706 27.159 1.00 88.00 195 ALA A CA 1
ATOM 1301 C C . ALA A 1 195 ? -28.544 2.333 26.111 1.00 88.00 195 ALA A C 1
ATOM 1303 O O . ALA A 1 195 ? -27.636 1.684 25.591 1.00 88.00 195 ALA A O 1
ATOM 1304 N N . VAL A 1 196 ? -28.748 3.625 25.853 1.00 87.25 196 VAL A N 1
ATOM 1305 C CA . VAL A 1 196 ? -27.906 4.425 24.950 1.00 87.25 196 VAL A CA 1
ATOM 1306 C C . VAL A 1 196 ? -26.807 5.198 25.688 1.00 87.25 196 VAL A C 1
ATOM 1308 O O . VAL A 1 196 ? -25.781 5.509 25.088 1.00 87.25 196 VAL A O 1
ATOM 1311 N N . GLY A 1 197 ? -26.989 5.504 26.977 1.00 89.25 197 GLY A N 1
ATOM 1312 C CA . GLY A 1 197 ? -26.002 6.220 27.786 1.00 89.25 197 GLY A CA 1
ATOM 1313 C C . GLY A 1 197 ? -24.837 5.330 28.224 1.00 89.25 197 GLY A C 1
ATOM 1314 O O . GLY A 1 197 ? -25.020 4.136 28.468 1.00 89.25 197 GLY A O 1
ATOM 1315 N N . ASN A 1 198 ? -23.642 5.923 28.350 1.00 92.62 198 ASN A N 1
ATOM 1316 C CA . ASN A 1 198 ? -22.382 5.246 28.700 1.00 92.62 198 ASN A CA 1
ATOM 1317 C C . ASN A 1 198 ? -21.972 4.108 27.732 1.00 92.62 198 ASN A C 1
ATOM 1319 O O . ASN A 1 198 ? -21.129 3.280 28.067 1.00 92.62 198 ASN A O 1
ATOM 1323 N N . ALA A 1 199 ? -22.541 4.047 26.521 1.00 91.88 199 ALA A N 1
ATOM 1324 C CA . ALA A 1 199 ? -22.170 3.052 25.504 1.00 91.88 199 ALA A CA 1
ATOM 1325 C C . ALA A 1 199 ? -20.752 3.271 24.938 1.00 91.88 199 ALA A C 1
ATOM 1327 O O . ALA A 1 199 ? -20.108 2.343 24.452 1.00 91.88 199 ALA A O 1
ATOM 1328 N N . ASP A 1 200 ? -20.271 4.508 25.021 1.00 93.06 200 ASP A N 1
ATOM 1329 C CA . ASP A 1 200 ? -18.918 4.955 24.695 1.00 93.06 200 ASP A CA 1
ATOM 1330 C C . ASP A 1 200 ? -17.937 4.832 25.876 1.00 93.06 200 ASP A C 1
ATOM 1332 O O . ASP A 1 200 ? -16.756 5.146 25.730 1.00 93.06 200 ASP A O 1
ATOM 1336 N N . ASN A 1 201 ? -18.406 4.343 27.031 1.00 93.44 201 ASN A N 1
ATOM 1337 C CA . ASN A 1 201 ? -17.676 4.282 28.297 1.00 93.44 201 ASN A CA 1
ATOM 1338 C C . ASN A 1 201 ? -17.240 5.661 28.844 1.00 93.44 201 ASN A C 1
ATOM 1340 O O . ASN A 1 201 ? -16.224 5.749 29.534 1.00 93.44 201 ASN A O 1
ATOM 1344 N N . LEU A 1 202 ? -17.984 6.740 28.553 1.00 96.25 202 LEU A N 1
ATOM 1345 C CA . LEU A 1 202 ? -17.684 8.104 29.031 1.00 96.25 202 LEU A CA 1
ATOM 1346 C C . LEU A 1 202 ? -18.470 8.537 30.285 1.00 96.25 202 LEU A C 1
ATOM 1348 O O . LEU A 1 202 ? -18.351 9.677 30.731 1.00 96.25 202 LEU A O 1
ATOM 1352 N N . GLY A 1 203 ? -19.261 7.650 30.888 1.00 95.06 203 GLY A N 1
ATOM 1353 C CA . GLY A 1 203 ? -20.088 7.941 32.066 1.00 95.06 203 GLY A CA 1
ATOM 1354 C C . GLY A 1 203 ? -19.297 8.257 33.341 1.00 95.06 203 GLY A C 1
ATOM 1355 O O . GLY A 1 203 ? -19.837 8.863 34.267 1.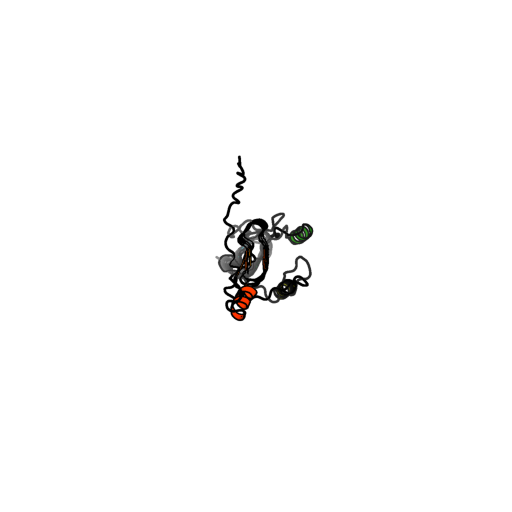00 95.06 203 GLY A O 1
ATOM 1356 N N . ALA A 1 204 ? -18.015 7.889 33.407 1.00 97.88 204 ALA A N 1
ATOM 1357 C CA . ALA A 1 204 ? -17.106 8.278 34.485 1.00 97.88 204 ALA A CA 1
ATOM 1358 C C . ALA A 1 204 ? -16.473 9.646 34.174 1.00 97.88 204 ALA A C 1
ATOM 1360 O O . ALA A 1 204 ? -15.374 9.727 33.630 1.00 97.88 204 ALA A O 1
ATOM 1361 N N . SER A 1 205 ? -17.187 10.725 34.500 1.00 97.25 205 SER A N 1
ATOM 1362 C CA . SER A 1 205 ? -16.764 12.106 34.208 1.00 97.25 205 SER A CA 1
ATOM 1363 C C . SER A 1 205 ? -16.108 12.814 35.398 1.00 97.25 205 SER A C 1
ATOM 1365 O O . SER A 1 205 ? -15.371 13.782 35.208 1.00 97.25 205 SER A O 1
ATOM 1367 N N . GLY A 1 206 ? -16.339 12.331 36.622 1.00 97.50 206 GLY A N 1
ATOM 1368 C CA . GLY A 1 206 ? -15.644 12.814 37.811 1.00 97.50 206 GLY A CA 1
ATOM 1369 C C . GLY A 1 206 ? -14.183 12.340 37.873 1.00 97.50 206 GLY A C 1
ATOM 1370 O O . GLY A 1 206 ? -13.851 11.265 37.363 1.00 97.50 206 GLY A O 1
ATOM 1371 N N . PRO A 1 207 ? -13.275 13.097 38.520 1.00 97.19 207 PRO A N 1
ATOM 1372 C CA . PRO A 1 207 ? -11.890 12.667 38.681 1.00 97.19 207 PRO A CA 1
ATOM 1373 C C . PRO A 1 207 ? -11.834 11.349 39.461 1.00 97.19 207 PRO A C 1
ATOM 1375 O O . PRO A 1 207 ? -12.413 11.241 40.539 1.00 97.19 207 PRO A O 1
ATOM 1378 N N . ASN A 1 208 ? -11.135 10.347 38.918 1.00 97.31 208 ASN A N 1
ATOM 1379 C CA . ASN A 1 208 ? -11.002 9.008 39.512 1.00 97.31 208 ASN A CA 1
ATOM 1380 C C . ASN A 1 208 ? -12.333 8.245 39.705 1.00 97.31 208 ASN A C 1
ATOM 1382 O O . ASN A 1 208 ? -12.406 7.369 40.564 1.00 97.31 208 ASN A O 1
ATOM 1386 N N . ALA A 1 209 ? -13.377 8.578 38.945 1.00 98.25 209 ALA A N 1
ATOM 1387 C CA . ALA A 1 209 ? -14.676 7.919 39.034 1.00 98.25 209 ALA A CA 1
ATOM 1388 C C . ALA A 1 209 ? -14.727 6.570 38.286 1.00 98.25 209 ALA A C 1
ATOM 1390 O O . ALA A 1 209 ? -13.898 6.284 37.421 1.00 98.25 209 ALA A O 1
ATOM 1391 N N . MET A 1 210 ? -15.738 5.751 38.592 1.00 98.12 210 MET A N 1
ATOM 1392 C CA . MET A 1 210 ? -16.048 4.499 37.890 1.00 98.12 210 MET A CA 1
ATOM 1393 C C . MET A 1 210 ? -17.531 4.450 37.512 1.00 98.12 210 MET A C 1
ATOM 1395 O O . MET A 1 210 ? -18.390 4.623 38.371 1.00 98.12 210 MET A O 1
ATOM 1399 N N . ALA A 1 211 ? -17.838 4.166 36.244 1.00 96.81 211 ALA A N 1
ATOM 1400 C CA . ALA A 1 211 ? -19.205 3.994 35.749 1.00 96.81 211 ALA A CA 1
ATOM 1401 C C . ALA A 1 211 ? -19.332 2.654 35.011 1.00 96.81 211 ALA A C 1
ATOM 1403 O O . ALA A 1 211 ? -18.692 2.438 33.983 1.00 96.81 211 ALA A O 1
ATOM 1404 N N . MET A 1 212 ? -20.142 1.741 35.548 1.00 95.38 212 MET A N 1
ATOM 1405 C CA . MET A 1 212 ? -20.287 0.370 35.057 1.00 95.38 212 MET A CA 1
ATOM 1406 C C . MET A 1 212 ? -21.735 0.075 34.670 1.00 95.38 212 MET A C 1
ATOM 1408 O O . MET A 1 212 ? -22.606 0.014 35.534 1.00 95.38 212 MET A O 1
ATOM 1412 N N . GLY A 1 213 ? -21.960 -0.183 33.380 1.00 93.00 213 GLY A N 1
ATOM 1413 C CA . GLY A 1 213 ? -23.268 -0.523 32.820 1.00 93.00 213 GLY A CA 1
ATOM 1414 C C . GLY A 1 213 ? -23.926 0.616 32.034 1.00 93.00 213 GLY A C 1
ATOM 1415 O O . GLY A 1 213 ? -23.375 1.712 31.904 1.00 93.00 213 GLY A O 1
ATOM 1416 N N . GLY A 1 214 ? -25.084 0.317 31.441 1.00 92.25 214 GLY A N 1
ATOM 1417 C CA . GLY A 1 214 ? -25.843 1.256 30.613 1.00 92.25 214 GLY A CA 1
ATOM 1418 C C . GLY A 1 214 ? -26.498 2.364 31.441 1.00 92.25 214 GLY A C 1
ATOM 1419 O O . GLY A 1 214 ? -27.121 2.078 32.459 1.00 92.25 214 GLY A O 1
ATOM 1420 N N . ASN A 1 215 ? -26.368 3.618 30.997 1.00 91.75 215 ASN A N 1
ATOM 1421 C CA . ASN A 1 215 ? -26.782 4.835 31.719 1.00 91.75 215 ASN A CA 1
ATOM 1422 C C . ASN A 1 215 ? -26.104 5.058 33.092 1.00 91.75 215 ASN A C 1
ATOM 1424 O O . ASN A 1 215 ? -26.546 5.917 33.858 1.00 91.75 215 ASN A O 1
ATOM 1428 N N . ALA A 1 216 ? -25.032 4.328 33.421 1.00 95.19 216 ALA A N 1
ATOM 1429 C CA . ALA A 1 216 ? -24.236 4.626 34.609 1.00 95.19 216 ALA A CA 1
ATOM 1430 C C . ALA A 1 216 ? -23.497 5.965 34.432 1.00 95.19 216 ALA A C 1
ATOM 1432 O O . ALA A 1 216 ? -22.819 6.180 33.427 1.00 95.19 216 ALA A O 1
ATOM 1433 N N . SER A 1 217 ? -23.618 6.856 35.415 1.00 95.75 217 SER A N 1
ATOM 1434 C CA . SER A 1 217 ? -23.068 8.212 35.397 1.00 95.75 217 SER A CA 1
ATOM 1435 C C . SER A 1 217 ? -22.445 8.552 36.750 1.00 95.75 217 SER A C 1
ATOM 1437 O O . SER A 1 217 ? -23.143 8.827 37.724 1.00 95.75 217 SER A O 1
ATOM 1439 N N . ALA A 1 218 ? -21.117 8.564 36.814 1.00 97.81 218 ALA A N 1
ATOM 1440 C CA . ALA A 1 218 ? -20.355 8.946 37.998 1.00 97.81 218 ALA A CA 1
ATOM 1441 C C . ALA A 1 218 ? -19.688 10.310 37.754 1.00 97.81 218 ALA A C 1
ATOM 1443 O O . ALA A 1 218 ? -18.628 10.401 37.128 1.00 97.81 218 ALA A O 1
ATOM 1444 N N . THR A 1 219 ? -20.351 11.380 38.199 1.00 97.56 219 THR A N 1
ATOM 1445 C CA . THR A 1 219 ? -19.931 12.779 37.983 1.00 97.56 219 THR A CA 1
ATOM 1446 C C . THR A 1 219 ? -19.183 13.363 39.182 1.00 97.56 219 THR A C 1
ATOM 1448 O O . THR A 1 219 ? -18.393 14.294 39.022 1.00 97.56 219 THR A O 1
ATOM 1451 N N . GLY A 1 220 ? -19.379 12.807 40.382 1.00 97.50 220 GLY A N 1
ATOM 1452 C CA . GLY A 1 220 ? -18.595 13.161 41.565 1.00 97.50 220 GLY A CA 1
ATOM 1453 C C . GLY A 1 220 ? -17.157 12.633 41.494 1.00 97.50 220 GLY A C 1
ATOM 1454 O O . GLY A 1 220 ? -16.882 11.601 40.881 1.00 97.50 220 GLY A O 1
ATOM 1455 N N . GLY A 1 221 ? -16.212 13.319 42.140 1.00 97.38 221 GLY A N 1
ATOM 1456 C CA . GLY A 1 221 ? -14.841 12.816 42.269 1.00 97.38 221 GLY A CA 1
ATOM 1457 C C . GLY A 1 221 ? -14.807 11.547 43.115 1.00 97.38 221 GLY A C 1
ATOM 1458 O O . GLY A 1 221 ? -15.502 11.476 44.125 1.00 97.38 221 GLY A O 1
ATOM 1459 N N . GLN A 1 222 ? -14.030 10.542 42.706 1.00 97.81 222 GLN A N 1
ATOM 1460 C CA . GLN A 1 222 ? -13.956 9.217 43.344 1.00 97.81 222 GLN A CA 1
ATOM 1461 C C . GLN A 1 222 ? -15.317 8.497 43.447 1.00 97.81 222 GLN A C 1
ATOM 1463 O O . GLN A 1 222 ? -15.475 7.600 44.273 1.00 97.81 222 GLN A O 1
ATOM 1468 N N . ALA A 1 223 ? -16.313 8.901 42.651 1.00 98.19 223 ALA A N 1
ATOM 1469 C CA . ALA A 1 223 ? -17.647 8.319 42.696 1.00 98.19 223 ALA A CA 1
ATOM 1470 C C . ALA A 1 223 ? -17.723 6.987 41.933 1.00 98.19 223 ALA A C 1
ATOM 1472 O O . ALA A 1 223 ? -16.980 6.758 40.975 1.00 98.19 223 ALA A O 1
ATOM 1473 N N . ILE A 1 224 ? -18.648 6.115 42.336 1.00 98.31 224 ILE A N 1
ATOM 1474 C CA . ILE A 1 224 ? -18.874 4.806 41.716 1.00 98.31 224 ILE A CA 1
ATOM 1475 C C . ILE A 1 224 ? -20.352 4.670 41.350 1.00 98.31 224 ILE A C 1
ATOM 1477 O O . ILE A 1 224 ? -21.210 4.662 42.226 1.00 98.31 224 ILE A O 1
ATOM 1481 N N . ALA A 1 225 ? -20.654 4.505 40.066 1.00 96.25 225 ALA A N 1
ATOM 1482 C CA . ALA A 1 225 ? -21.988 4.176 39.575 1.00 96.25 225 ALA A CA 1
ATOM 1483 C C . ALA A 1 225 ? -21.991 2.759 38.981 1.00 96.25 225 ALA A C 1
ATOM 1485 O O . ALA A 1 225 ? -21.231 2.471 38.055 1.00 96.25 225 ALA A O 1
ATOM 1486 N N . ILE A 1 226 ? -22.840 1.871 39.504 1.00 94.50 226 ILE A N 1
ATOM 1487 C CA . ILE A 1 226 ? -22.975 0.476 39.061 1.00 94.50 226 ILE A CA 1
ATOM 1488 C C . ILE A 1 226 ? -24.437 0.189 38.746 1.00 94.50 226 ILE A C 1
ATOM 1490 O O . ILE A 1 226 ? -25.256 0.028 39.646 1.00 94.50 226 ILE A O 1
ATOM 1494 N N . GLY A 1 227 ? -24.784 0.071 37.474 1.00 89.00 227 GLY A N 1
ATOM 1495 C CA . GLY A 1 227 ? -26.154 -0.247 37.107 1.00 89.00 227 GLY A CA 1
ATOM 1496 C C . GLY A 1 227 ? -26.385 -0.226 35.610 1.00 89.00 227 GLY A C 1
ATOM 1497 O O . GLY A 1 227 ? -25.630 0.360 34.838 1.00 89.00 227 GLY A O 1
ATOM 1498 N N . SER A 1 228 ? -27.436 -0.922 35.201 1.00 78.56 228 SER A N 1
ATOM 1499 C CA . SER A 1 228 ? -27.932 -0.910 33.834 1.00 78.56 228 SER A CA 1
ATOM 1500 C C . SER A 1 228 ? -29.406 -0.553 33.875 1.00 78.56 228 SER A C 1
ATOM 1502 O O . SER A 1 228 ? -30.206 -1.364 34.332 1.00 78.56 228 SER A O 1
ATOM 1504 N N . GLY A 1 229 ? -29.758 0.642 33.413 1.00 69.12 229 GLY A N 1
ATOM 1505 C CA . GLY A 1 229 ? -31.156 1.006 33.204 1.00 69.12 229 GLY A CA 1
ATOM 1506 C C . GLY A 1 229 ? -31.697 0.470 31.877 1.00 69.12 229 GLY A C 1
ATOM 1507 O O . GLY A 1 229 ? -30.930 0.233 30.938 1.00 69.12 229 GLY A O 1
ATOM 1508 N N . GLU A 1 230 ? -33.020 0.323 31.773 1.00 73.12 230 GLU A N 1
ATOM 1509 C CA . GLU A 1 230 ? -33.685 0.436 30.470 1.00 73.12 230 GLU A CA 1
ATOM 1510 C C . GLU A 1 230 ? -33.650 1.902 29.990 1.00 73.12 230 GLU A C 1
ATOM 1512 O O . GLU A 1 230 ? -33.199 2.805 30.703 1.00 73.12 230 GLU A O 1
ATOM 1517 N N . SER A 1 231 ? -34.125 2.170 28.771 1.00 69.94 231 SER A N 1
ATOM 1518 C CA . SER A 1 231 ? -34.247 3.541 28.257 1.00 69.94 231 SER A CA 1
ATOM 1519 C C . SER A 1 231 ? -35.017 4.436 29.243 1.00 69.94 231 SER A C 1
ATOM 1521 O O . SER A 1 231 ? -36.207 4.230 29.460 1.00 69.94 231 SER A O 1
ATOM 1523 N N . GLY A 1 232 ? -34.344 5.443 29.810 1.00 71.81 232 GLY A N 1
ATOM 1524 C CA . GLY A 1 232 ? -34.928 6.416 30.744 1.00 71.81 232 GLY A CA 1
ATOM 1525 C C . GLY A 1 232 ? -34.579 6.215 32.223 1.00 71.81 232 GLY A C 1
ATOM 1526 O O . GLY A 1 232 ? -34.855 7.110 33.014 1.00 71.81 232 GLY A O 1
ATOM 1527 N N . GLN A 1 233 ? -33.941 5.104 32.602 1.00 82.81 233 GLN A N 1
ATOM 1528 C CA . GLN A 1 233 ? -33.467 4.869 33.972 1.00 82.81 233 GLN A CA 1
ATOM 1529 C C . GLN A 1 233 ? -31.963 5.150 34.068 1.00 82.81 233 GLN A C 1
ATOM 1531 O O . GLN A 1 233 ? -31.195 4.646 33.246 1.00 82.81 233 GLN A O 1
ATOM 1536 N N . ASN A 1 234 ? -31.536 5.912 35.077 1.00 87.12 234 ASN A N 1
ATOM 1537 C CA . ASN A 1 234 ? -30.134 6.298 35.274 1.00 87.12 234 ASN A CA 1
ATOM 1538 C C . ASN A 1 234 ? -29.573 5.730 36.583 1.00 87.12 234 ASN A C 1
ATOM 1540 O O . ASN A 1 234 ? -30.300 5.585 37.561 1.00 87.12 234 ASN A O 1
ATOM 1544 N N . THR A 1 235 ? -28.269 5.464 36.619 1.00 91.75 235 THR A N 1
ATOM 1545 C CA . THR A 1 235 ? -27.538 5.204 37.868 1.00 91.75 235 THR A CA 1
ATOM 1546 C C . THR A 1 235 ? -26.552 6.344 38.065 1.00 91.75 235 THR A C 1
ATOM 1548 O O . THR A 1 235 ? -25.510 6.377 37.414 1.00 91.75 235 THR A O 1
ATOM 1551 N N . THR A 1 236 ? -26.882 7.296 38.930 1.00 93.50 236 THR A N 1
ATOM 1552 C CA . THR A 1 236 ? -26.157 8.560 39.071 1.00 93.50 236 THR A CA 1
ATOM 1553 C C . THR A 1 236 ? -25.454 8.644 40.421 1.00 93.50 236 THR A C 1
ATOM 1555 O O . THR A 1 236 ? -26.101 8.662 41.462 1.00 93.50 236 THR A O 1
ATOM 1558 N N . ALA A 1 237 ? -24.129 8.769 40.413 1.00 97.00 237 ALA A N 1
ATOM 1559 C CA . ALA A 1 237 ? -23.314 9.080 41.588 1.00 97.00 237 ALA A CA 1
ATOM 1560 C C . ALA A 1 237 ? -22.688 10.477 41.409 1.00 97.00 237 ALA A C 1
ATOM 1562 O O . ALA A 1 237 ? -21.678 10.636 40.715 1.00 97.00 237 ALA A O 1
ATOM 1563 N N . SER A 1 238 ? -23.332 11.507 41.967 1.00 96.69 238 SER A N 1
ATOM 1564 C CA . SER A 1 238 ? -22.971 12.921 41.768 1.00 96.69 238 SER A CA 1
ATOM 1565 C C . SER A 1 238 ? -22.280 13.569 42.970 1.00 96.69 238 SER A C 1
ATOM 1567 O O . SER A 1 238 ? -21.555 14.551 42.802 1.00 96.69 238 SER A O 1
ATOM 1569 N N . GLY A 1 239 ? -22.419 13.001 44.171 1.00 95.69 239 GLY A N 1
ATOM 1570 C CA . GLY A 1 239 ? -21.652 13.438 45.340 1.00 95.69 239 GLY A CA 1
ATOM 1571 C C . GLY A 1 239 ? -20.173 13.041 45.241 1.00 95.69 239 GLY A C 1
ATOM 1572 O O . GLY A 1 239 ? -19.836 12.014 44.648 1.00 95.69 239 GLY A O 1
ATOM 1573 N N . GLN A 1 240 ? -19.258 13.809 45.844 1.00 96.31 240 GLN A N 1
ATOM 1574 C CA . GLN A 1 240 ? -17.865 13.348 45.978 1.00 96.31 240 GLN A CA 1
ATOM 1575 C C . GLN A 1 240 ? -17.834 12.056 46.801 1.00 96.31 240 GLN A C 1
ATOM 1577 O O . GLN A 1 240 ? -18.519 11.977 47.818 1.00 96.31 240 GLN A O 1
ATOM 1582 N N . GLN A 1 241 ? -17.046 11.066 46.381 1.00 97.12 241 GLN A N 1
ATOM 1583 C CA . GLN A 1 241 ? -16.905 9.759 47.037 1.00 97.12 241 GLN A CA 1
ATOM 1584 C C . GLN A 1 241 ? -18.229 8.992 47.186 1.00 97.12 241 GLN A C 1
ATOM 1586 O O . GLN A 1 241 ? -18.361 8.150 48.072 1.00 97.12 241 GLN A O 1
ATOM 1591 N N . SER A 1 242 ? -19.226 9.316 46.362 1.00 97.38 242 SER A N 1
ATOM 1592 C CA . SER A 1 242 ? -20.546 8.692 46.422 1.00 97.38 242 SER A CA 1
ATOM 1593 C C . SER A 1 242 ? -20.592 7.354 45.680 1.00 97.38 242 SER A C 1
ATOM 1595 O O . SER A 1 242 ? -19.810 7.116 44.756 1.00 97.38 242 SER A O 1
ATOM 1597 N N . ILE A 1 243 ? -21.509 6.471 46.074 1.00 97.69 243 ILE A N 1
ATOM 1598 C CA . ILE A 1 243 ? -21.718 5.165 45.442 1.00 97.69 243 ILE A CA 1
ATOM 1599 C C . ILE A 1 243 ? -23.204 4.993 45.116 1.00 97.69 243 ILE A C 1
ATOM 1601 O O . ILE A 1 243 ? -24.039 5.025 46.013 1.00 97.69 243 ILE A O 1
ATOM 1605 N N . ALA A 1 244 ? -23.535 4.756 43.848 1.00 94.44 244 ALA A N 1
ATOM 1606 C CA . ALA A 1 244 ? -24.883 4.432 43.382 1.00 94.44 244 ALA A CA 1
ATOM 1607 C C . ALA A 1 244 ? -24.906 3.023 42.766 1.00 94.44 244 ALA A C 1
ATOM 1609 O O . ALA A 1 244 ? -24.132 2.752 41.847 1.00 94.44 244 ALA A O 1
ATOM 1610 N N . ILE A 1 245 ? -25.778 2.129 43.249 1.00 93.50 245 ILE A N 1
ATOM 1611 C CA . ILE A 1 245 ? -25.891 0.741 42.761 1.00 93.50 245 ILE A CA 1
ATOM 1612 C C . ILE A 1 245 ? -27.349 0.371 42.457 1.00 93.50 245 ILE A C 1
ATOM 1614 O O . ILE A 1 245 ? -28.172 0.342 43.365 1.00 93.50 245 ILE A O 1
ATOM 1618 N N . GLY A 1 246 ? -27.659 0.008 41.213 1.00 89.06 246 GLY A N 1
ATOM 1619 C CA . GLY A 1 246 ? -29.008 -0.381 40.769 1.00 89.06 246 GLY A CA 1
ATOM 1620 C C . GLY A 1 246 ? -29.566 0.533 39.679 1.00 89.06 246 GLY A C 1
ATOM 1621 O O . GLY A 1 246 ? -28.906 1.494 39.280 1.00 89.06 246 GLY A O 1
ATOM 1622 N N . ALA A 1 247 ? -30.758 0.228 39.166 1.00 85.25 247 ALA A N 1
ATOM 1623 C CA . ALA A 1 247 ? -31.425 1.058 38.164 1.00 85.25 247 ALA A CA 1
ATOM 1624 C C . ALA A 1 247 ? -32.223 2.187 38.839 1.00 85.25 247 ALA A C 1
ATOM 1626 O O . ALA A 1 247 ? -32.772 2.000 39.920 1.00 85.25 247 ALA A O 1
ATOM 1627 N N . ASN A 1 248 ? -32.264 3.370 38.216 1.00 85.56 248 ASN A N 1
ATOM 1628 C CA . ASN A 1 248 ? -32.943 4.555 38.762 1.00 85.56 248 ASN A CA 1
ATOM 1629 C C . ASN A 1 248 ? -32.446 4.978 40.164 1.00 85.56 248 ASN A C 1
ATOM 1631 O O . ASN A 1 248 ? -33.225 5.334 41.043 1.00 85.56 248 ASN A O 1
ATOM 1635 N N . VAL A 1 249 ? -31.132 4.921 40.391 1.00 88.19 249 VAL A N 1
ATOM 1636 C CA . VAL A 1 249 ? -30.511 5.265 41.680 1.00 88.19 249 VAL A CA 1
ATOM 1637 C C . VAL A 1 249 ? -29.776 6.587 41.566 1.00 88.19 249 VAL A C 1
ATOM 1639 O O . VAL A 1 249 ? -28.961 6.756 40.663 1.00 88.19 249 VAL A O 1
ATOM 1642 N N . GLU A 1 250 ? -29.993 7.491 42.521 1.00 91.25 250 GLU A N 1
ATOM 1643 C CA . GLU A 1 250 ? -29.235 8.736 42.643 1.00 91.25 250 GLU A CA 1
ATOM 1644 C C . GLU A 1 250 ? -28.553 8.846 44.016 1.00 91.25 250 GLU A C 1
ATOM 1646 O O . GLU A 1 250 ? -29.197 8.821 45.062 1.00 91.25 250 GLU A O 1
ATOM 1651 N N . SER A 1 251 ? -27.229 9.000 44.006 1.00 94.12 251 SER A N 1
ATOM 1652 C CA . SER A 1 251 ? -26.394 9.258 45.178 1.00 94.12 251 SER A CA 1
ATOM 1653 C C . SER A 1 251 ? -25.733 10.634 45.039 1.00 94.12 251 SER A C 1
ATOM 1655 O O . SER A 1 251 ? -24.682 10.785 44.416 1.00 94.12 251 SER A O 1
ATOM 1657 N N . SER A 1 252 ? -26.380 11.668 45.583 1.00 94.50 252 SER A N 1
ATOM 1658 C CA . SER A 1 252 ? -25.944 13.071 45.463 1.00 94.50 252 SER A CA 1
ATOM 1659 C C . SER A 1 252 ? -25.214 13.616 46.696 1.00 94.50 252 SER A C 1
ATOM 1661 O O . SER A 1 252 ? -24.522 14.632 46.620 1.00 94.50 252 SER A O 1
ATOM 1663 N N . GLY A 1 253 ? -25.308 12.930 47.838 1.00 90.19 253 GLY A N 1
ATOM 1664 C CA . GLY A 1 253 ? -24.587 13.297 49.056 1.00 90.19 253 GLY A CA 1
ATOM 1665 C C . GLY A 1 253 ? -23.091 12.980 48.972 1.00 90.19 253 GLY A C 1
ATOM 1666 O O . GLY A 1 253 ? -22.686 11.959 48.409 1.00 90.19 253 GLY A O 1
ATOM 1667 N N . HIS A 1 254 ? -22.258 13.823 49.585 1.00 93.12 254 HIS A N 1
ATOM 1668 C CA . HIS A 1 254 ? -20.832 13.532 49.757 1.00 93.12 254 HIS A CA 1
ATOM 1669 C C . HIS A 1 254 ? -20.661 12.282 50.632 1.00 93.12 254 HIS A C 1
ATOM 1671 O O . HIS A 1 254 ? -21.330 12.157 51.657 1.00 93.12 254 HIS A O 1
ATOM 1677 N N . SER A 1 255 ? -19.801 11.356 50.207 1.00 95.44 255 SER A N 1
ATOM 1678 C CA . SER A 1 255 ? -19.562 10.057 50.854 1.00 95.44 255 SER A CA 1
ATOM 1679 C C . SER A 1 255 ? -20.830 9.211 51.055 1.00 95.44 255 SER A C 1
ATOM 1681 O O . SER A 1 255 ? -20.860 8.336 51.919 1.00 95.44 255 SER A O 1
ATOM 1683 N N . SER A 1 256 ? -21.899 9.486 50.299 1.00 94.19 256 SER A N 1
ATOM 1684 C CA . SER A 1 256 ? -23.164 8.762 50.432 1.00 94.19 256 SER A CA 1
ATOM 1685 C C . SER A 1 256 ? -23.167 7.468 49.620 1.00 94.19 256 SER A C 1
ATOM 1687 O O . SER A 1 256 ? -22.432 7.327 48.645 1.00 94.19 256 SER A O 1
ATOM 1689 N N . ILE A 1 257 ? -23.997 6.512 50.033 1.00 95.25 257 ILE A N 1
ATOM 1690 C CA . ILE A 1 257 ? -24.202 5.247 49.327 1.00 95.25 257 ILE A CA 1
ATOM 1691 C C . ILE A 1 257 ? -25.706 5.076 49.116 1.00 95.25 257 ILE A C 1
ATOM 1693 O O . ILE A 1 257 ? -26.464 5.122 50.083 1.00 95.25 257 ILE A O 1
ATOM 1697 N N . ALA A 1 258 ? -26.128 4.879 47.870 1.00 90.38 258 ALA A N 1
ATOM 1698 C CA . ALA A 1 258 ? -27.502 4.572 47.487 1.00 90.38 258 ALA A CA 1
ATOM 1699 C C . ALA A 1 258 ? -27.549 3.236 46.728 1.00 90.38 258 ALA A C 1
ATOM 1701 O O . ALA A 1 258 ? -26.730 2.991 45.839 1.00 90.38 258 ALA A O 1
ATOM 1702 N N . ILE A 1 259 ? -28.495 2.362 47.089 1.00 89.75 259 ILE A N 1
ATOM 1703 C CA . ILE A 1 259 ? -28.661 1.021 46.508 1.00 89.75 259 ILE A CA 1
ATOM 1704 C C . ILE A 1 259 ? -30.160 0.746 46.281 1.00 89.75 259 ILE A C 1
ATOM 1706 O O . ILE A 1 259 ? -30.932 0.944 47.214 1.00 89.75 259 ILE A O 1
ATOM 1710 N N . GLY A 1 260 ? -30.546 0.262 45.090 1.00 77.62 260 GLY A N 1
ATOM 1711 C CA . GLY A 1 260 ? -31.872 -0.335 44.813 1.00 77.62 260 GLY A CA 1
ATOM 1712 C C . GLY A 1 260 ? -33.055 0.640 44.691 1.00 77.62 260 GLY A C 1
ATOM 1713 O O . GLY A 1 260 ? -34.033 0.522 45.422 1.00 77.62 260 GLY A O 1
ATOM 1714 N N . GLY A 1 261 ? -32.971 1.627 43.797 1.00 68.81 261 GLY A N 1
ATOM 1715 C CA . GLY A 1 261 ? -33.973 2.698 43.663 1.00 68.81 261 GLY A CA 1
ATOM 1716 C C . GLY A 1 261 ? -35.322 2.226 43.113 1.00 68.81 261 GLY A C 1
ATOM 1717 O O . GLY A 1 261 ? -36.367 2.710 43.535 1.00 68.81 261 GLY A O 1
ATOM 1718 N N . ASP A 1 262 ? -35.301 1.224 42.241 1.00 60.94 262 ASP A N 1
ATOM 1719 C CA . ASP A 1 262 ? -36.464 0.541 41.677 1.00 60.94 262 ASP A CA 1
ATOM 1720 C C . ASP A 1 262 ? -37.283 -0.237 42.723 1.00 60.94 262 ASP A C 1
ATOM 1722 O O . ASP A 1 262 ? -38.517 -0.231 42.672 1.00 60.94 262 ASP A O 1
ATOM 1726 N N . ASP A 1 263 ? -36.625 -0.837 43.718 1.00 58.44 263 ASP A N 1
ATOM 1727 C CA . ASP A 1 263 ? -37.307 -1.576 44.788 1.00 58.44 263 ASP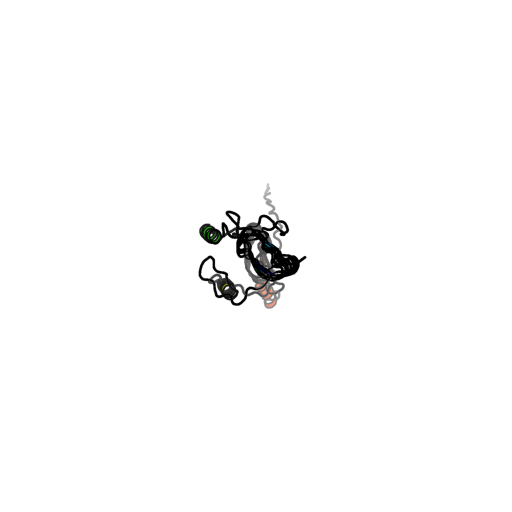 A CA 1
ATOM 1728 C C . ASP A 1 263 ? -38.060 -0.647 45.756 1.00 58.44 263 ASP A C 1
ATOM 1730 O O . ASP A 1 263 ? -39.086 -1.042 46.310 1.00 58.44 263 ASP A O 1
ATOM 1734 N N . LEU A 1 264 ? -37.602 0.599 45.948 1.00 61.81 264 LEU A N 1
ATOM 1735 C CA . LEU A 1 264 ? -38.298 1.573 46.799 1.00 61.81 264 LEU A CA 1
ATOM 1736 C C . LEU A 1 264 ? -39.588 2.085 46.137 1.00 61.81 264 LEU A C 1
ATOM 1738 O O . LEU A 1 264 ? -40.613 2.210 46.812 1.00 61.81 264 LEU A O 1
ATOM 1742 N N . ASP A 1 265 ? -39.563 2.312 44.822 1.00 57.97 265 ASP A N 1
ATOM 1743 C CA . ASP A 1 265 ? -40.742 2.702 44.041 1.00 57.97 265 ASP A CA 1
ATOM 1744 C C . ASP A 1 265 ? -41.769 1.555 43.970 1.00 57.97 265 ASP A C 1
ATOM 1746 O O . ASP A 1 265 ? -42.973 1.775 44.137 1.00 57.97 265 ASP A O 1
ATOM 1750 N N . ALA A 1 266 ? -41.304 0.310 43.806 1.00 54.66 266 ALA A N 1
ATOM 1751 C CA . ALA A 1 266 ? -42.153 -0.882 43.835 1.00 54.66 266 ALA A CA 1
ATOM 1752 C C . ALA A 1 266 ? -42.741 -1.156 45.234 1.00 54.66 266 ALA A C 1
ATOM 1754 O O . ALA A 1 266 ? -43.939 -1.423 45.357 1.00 54.66 266 ALA A O 1
ATOM 1755 N N . ALA A 1 267 ? -41.944 -1.019 46.301 1.00 55.62 267 ALA A N 1
ATOM 1756 C CA . ALA A 1 267 ? -42.414 -1.154 47.681 1.00 55.62 267 ALA A CA 1
ATOM 1757 C C . ALA A 1 267 ? -43.428 -0.061 48.062 1.00 55.62 267 ALA A C 1
ATOM 1759 O O . ALA A 1 267 ? -44.379 -0.336 48.795 1.00 55.62 267 ALA A O 1
ATOM 1760 N N . SER A 1 268 ? -43.282 1.160 47.534 1.00 59.16 268 SER A N 1
ATOM 1761 C CA . SER A 1 268 ? -44.263 2.238 47.716 1.00 59.16 268 SER A CA 1
ATOM 1762 C C . SER A 1 268 ? -45.601 1.953 47.024 1.00 59.16 268 SER A C 1
ATOM 1764 O O . SER A 1 268 ? -46.627 2.474 47.467 1.00 59.16 268 SER A O 1
ATOM 1766 N N . LEU A 1 269 ? -45.611 1.160 45.947 1.00 55.06 269 LEU A N 1
ATOM 1767 C CA . LEU A 1 269 ? -46.833 0.772 45.239 1.00 55.06 269 LEU A CA 1
ATOM 1768 C C . LEU A 1 269 ? -47.579 -0.374 45.947 1.00 55.06 269 LEU A C 1
ATOM 1770 O O . LEU A 1 269 ? -48.808 -0.367 45.967 1.00 55.06 269 LEU A O 1
ATOM 1774 N N . ASP A 1 270 ? -46.850 -1.324 46.545 1.00 55.44 270 ASP A N 1
ATOM 1775 C CA . ASP A 1 270 ? -47.417 -2.519 47.199 1.00 55.44 270 ASP A CA 1
ATOM 1776 C C . ASP A 1 270 ? -47.803 -2.278 48.677 1.00 55.44 270 ASP A C 1
ATOM 1778 O O . ASP A 1 270 ? -48.743 -2.881 49.194 1.00 55.44 270 ASP A O 1
ATOM 1782 N N . ALA A 1 271 ? -47.134 -1.349 49.373 1.00 51.00 271 ALA A N 1
ATOM 1783 C CA . ALA A 1 271 ? -47.343 -1.130 50.810 1.00 51.00 271 ALA A CA 1
ATOM 1784 C C . ALA A 1 271 ? -48.468 -0.138 51.179 1.00 51.00 271 ALA A C 1
ATOM 1786 O O . ALA A 1 271 ? -48.822 -0.027 52.358 1.00 51.00 271 ALA A O 1
ATOM 1787 N N . GLY A 1 272 ? -49.038 0.610 50.227 1.00 56.09 272 GLY A N 1
ATOM 1788 C CA . GLY A 1 272 ? -49.959 1.710 50.547 1.00 56.09 272 GLY A CA 1
ATOM 1789 C C . GLY A 1 272 ? -49.368 2.704 51.570 1.00 56.09 272 GLY A C 1
ATOM 1790 O O . GLY A 1 272 ? -48.155 2.813 51.731 1.00 56.09 272 GLY A O 1
ATOM 1791 N N . THR A 1 273 ? -50.213 3.426 52.316 1.00 51.09 273 THR A N 1
ATOM 1792 C CA . THR A 1 273 ? -49.812 4.473 53.289 1.00 51.09 273 THR A CA 1
ATOM 1793 C C . THR A 1 273 ? -49.033 3.968 54.522 1.00 51.09 273 THR A C 1
ATOM 1795 O O . THR A 1 273 ? -48.907 4.703 55.499 1.00 51.09 273 THR A O 1
ATOM 1798 N N . MET A 1 274 ? -48.561 2.716 54.539 1.00 45.66 274 MET A N 1
ATOM 1799 C CA . MET A 1 274 ? -47.951 2.069 55.713 1.00 45.66 274 MET A CA 1
ATOM 1800 C C . MET A 1 274 ? -46.493 2.474 55.965 1.00 45.66 274 MET A C 1
ATOM 1802 O O . MET A 1 274 ? -45.980 2.229 57.055 1.00 45.66 274 MET A O 1
ATOM 1806 N N . PHE A 1 275 ? -45.842 3.145 55.014 1.00 43.69 275 PHE A N 1
ATOM 1807 C CA . PHE A 1 275 ? -44.542 3.768 55.232 1.00 43.69 275 PHE A CA 1
ATOM 1808 C C . PHE A 1 275 ? -44.657 5.269 54.977 1.00 43.69 275 PHE A C 1
ATOM 1810 O O . PHE A 1 275 ? -44.877 5.713 53.852 1.00 43.69 275 PHE A O 1
ATOM 1817 N N . THR A 1 276 ? -44.505 6.075 56.032 1.00 44.78 276 THR A N 1
ATOM 1818 C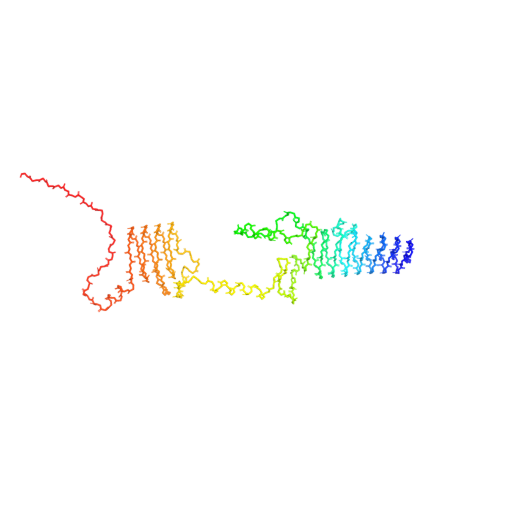 CA . THR A 1 276 ? -44.144 7.486 55.869 1.00 44.78 276 THR A CA 1
ATOM 1819 C C . THR A 1 276 ? -42.880 7.517 55.037 1.00 44.78 276 THR A C 1
ATOM 1821 O O . THR A 1 276 ? -41.862 6.971 55.464 1.00 44.78 276 THR A O 1
ATOM 1824 N N . ALA A 1 277 ? -42.986 8.094 53.846 1.00 38.50 277 ALA A N 1
ATOM 1825 C CA . ALA A 1 277 ? -41.910 8.189 52.890 1.00 38.50 277 ALA A CA 1
ATOM 1826 C C . ALA A 1 277 ? -40.612 8.595 53.603 1.00 38.50 277 ALA A C 1
ATOM 1828 O O . ALA A 1 277 ? -40.478 9.722 54.081 1.00 38.50 277 ALA A O 1
ATOM 1829 N N . TYR A 1 278 ? -39.643 7.682 53.652 1.00 44.72 278 TYR A N 1
ATOM 1830 C CA . TYR A 1 278 ? -38.241 8.058 53.787 1.00 44.72 278 TYR A CA 1
ATOM 1831 C C . TYR A 1 278 ? -37.827 8.666 52.439 1.00 44.72 278 TYR A C 1
ATOM 1833 O O . TYR A 1 278 ? -36.970 8.150 51.730 1.00 44.72 278 TYR A O 1
ATOM 1841 N N . THR A 1 279 ? -38.482 9.765 52.043 1.00 40.91 279 THR A N 1
ATOM 1842 C CA . THR A 1 279 ? -37.894 10.667 51.066 1.00 40.91 279 THR A CA 1
ATOM 1843 C C . THR A 1 279 ? -36.569 11.082 51.669 1.00 40.91 279 THR A C 1
ATOM 1845 O O . THR A 1 279 ? -36.536 11.553 52.811 1.00 40.91 279 THR A O 1
ATOM 1848 N N . GLY A 1 280 ? -35.486 10.868 50.927 1.00 43.50 280 GLY A N 1
ATOM 1849 C CA . GLY A 1 280 ? -34.180 11.427 51.228 1.00 43.50 280 GLY A CA 1
ATOM 1850 C C . GLY A 1 280 ? -34.277 12.946 51.288 1.00 43.50 280 GLY A C 1
ATOM 1851 O O . GLY A 1 280 ? -33.947 13.638 50.329 1.00 43.50 280 GLY A O 1
ATOM 1852 N N . ASN A 1 281 ? -34.750 13.476 52.417 1.00 36.22 281 ASN A N 1
ATOM 1853 C CA . ASN A 1 281 ? -34.623 14.882 52.713 1.00 36.22 281 ASN A CA 1
ATOM 1854 C C . ASN A 1 281 ? -33.136 15.192 52.658 1.00 36.22 281 ASN A C 1
ATOM 1856 O O . ASN A 1 281 ? -32.314 14.519 53.285 1.00 36.22 281 ASN A O 1
ATOM 1860 N N . SER A 1 282 ? -32.810 16.224 51.890 1.00 37.78 282 SER A N 1
ATOM 1861 C CA . SER A 1 282 ? -31.476 16.787 51.857 1.00 37.78 282 SER A CA 1
ATOM 1862 C C . SER A 1 282 ? -31.068 17.111 53.296 1.00 37.78 282 SER A C 1
ATOM 1864 O O . SER A 1 282 ? -31.739 17.892 53.975 1.00 37.78 282 SER A O 1
ATOM 1866 N N . LEU A 1 283 ? -29.996 16.480 53.784 1.00 37.75 283 LEU A N 1
ATOM 1867 C CA . LEU A 1 283 ? -29.374 16.796 55.070 1.00 37.75 283 LEU A CA 1
ATOM 1868 C C . LEU A 1 283 ? -28.658 18.152 54.957 1.00 37.75 283 LEU A C 1
ATOM 1870 O O . LEU A 1 283 ? -27.442 18.244 55.090 1.00 37.75 283 LEU A O 1
ATOM 1874 N N . ILE A 1 284 ? -29.404 19.223 54.685 1.00 42.59 284 ILE A N 1
ATOM 1875 C CA . ILE A 1 284 ? -28.913 20.595 54.804 1.00 42.59 284 ILE A CA 1
ATOM 1876 C C . ILE A 1 284 ? -29.361 21.098 56.171 1.00 42.59 284 ILE A C 1
ATOM 1878 O O . ILE A 1 284 ? -30.380 21.762 56.331 1.00 42.59 284 ILE A O 1
ATOM 1882 N N . GLY A 1 285 ? -28.602 20.714 57.187 1.00 38.00 285 GLY A N 1
ATOM 1883 C CA . GLY A 1 285 ? -28.764 21.215 58.541 1.00 38.00 285 GLY A CA 1
ATOM 1884 C C . GLY A 1 285 ? -27.416 21.183 59.230 1.00 38.00 285 GLY A C 1
ATOM 1885 O O . GLY A 1 285 ? -27.005 20.145 59.738 1.00 38.00 285 GLY A O 1
ATOM 1886 N N . SER A 1 286 ? -26.709 22.312 59.219 1.00 39.22 286 SER A N 1
ATOM 1887 C CA . SER A 1 286 ? -25.520 22.517 60.044 1.00 39.22 286 SER A CA 1
ATOM 1888 C C . SER A 1 286 ? -25.886 22.203 61.501 1.00 39.22 286 SER A C 1
ATOM 1890 O O . SER A 1 286 ? -26.866 22.771 61.995 1.00 39.22 286 SER A O 1
ATOM 1892 N N . PRO A 1 287 ? -25.149 21.337 62.217 1.00 38.53 287 PRO A N 1
ATOM 1893 C CA . PRO A 1 287 ? -25.460 21.059 63.611 1.00 38.53 287 PRO A CA 1
ATOM 1894 C C . PRO A 1 287 ? -25.256 22.333 64.443 1.00 38.53 287 PRO A C 1
ATOM 1896 O O . PRO A 1 287 ? -24.145 22.848 64.570 1.00 38.53 287 PRO A O 1
ATOM 1899 N N . GLN A 1 288 ? -26.346 22.861 65.001 1.00 42.50 288 GLN A N 1
ATOM 1900 C CA . GLN A 1 288 ? -26.312 23.890 66.037 1.00 42.50 288 GLN A CA 1
ATOM 1901 C C . GLN A 1 288 ? -25.803 23.244 67.333 1.00 42.50 288 GLN A C 1
ATOM 1903 O O . GLN A 1 288 ? -26.554 22.587 68.051 1.00 42.50 288 GLN A O 1
ATOM 1908 N N . TYR A 1 289 ? -24.517 23.421 67.639 1.00 46.50 289 TYR A N 1
ATOM 1909 C CA . TYR A 1 289 ? -23.972 23.116 68.961 1.00 46.50 289 TYR A CA 1
ATOM 1910 C C . TYR A 1 289 ? -24.407 24.203 69.953 1.00 46.50 289 TYR A C 1
ATOM 1912 O O . TYR A 1 289 ? -23.708 25.190 70.163 1.00 46.50 289 TYR A O 1
ATOM 1920 N N . GLY A 1 290 ? -25.583 24.030 70.554 1.00 37.78 290 GLY A N 1
ATOM 1921 C CA . GLY A 1 290 ? -26.091 24.889 71.622 1.00 37.78 290 GLY A CA 1
ATOM 1922 C C . GLY A 1 290 ? -25.921 24.253 73.000 1.00 37.78 290 GLY A C 1
ATOM 1923 O O . GLY A 1 290 ? -26.882 23.722 73.543 1.00 37.78 290 GLY A O 1
ATOM 1924 N N . CYS A 1 291 ? -24.728 24.336 73.595 1.00 45.19 291 CYS A N 1
ATOM 1925 C CA . CYS A 1 291 ? -24.587 24.224 75.050 1.00 45.19 291 CYS A CA 1
ATOM 1926 C C . CYS A 1 291 ? -24.616 25.635 75.646 1.00 45.19 291 CYS A C 1
ATOM 1928 O O . CYS A 1 291 ? -23.602 26.326 75.674 1.00 45.19 291 CYS A O 1
ATOM 1930 N N . SER A 1 292 ? -25.777 26.057 76.142 1.00 46.22 292 SER A N 1
ATOM 1931 C CA . SER A 1 292 ? -25.881 27.136 77.127 1.00 46.22 292 SER A CA 1
ATOM 1932 C C . SER A 1 292 ? -26.807 26.668 78.242 1.00 46.22 292 SER A C 1
ATOM 1934 O O . SER A 1 292 ? -28.007 26.922 78.250 1.00 46.22 292 SER A O 1
ATOM 1936 N N . GLY A 1 293 ? -26.236 25.887 79.156 1.00 39.66 293 GLY A N 1
ATOM 1937 C CA . GLY A 1 293 ? -26.813 25.655 80.470 1.00 39.66 293 GLY A CA 1
ATOM 1938 C C . GLY A 1 293 ? -26.188 26.647 81.438 1.00 39.66 293 GLY A C 1
ATOM 1939 O O . GLY A 1 293 ? -25.089 26.408 81.929 1.00 39.66 293 GLY A O 1
ATOM 1940 N N . GLN A 1 294 ? -26.874 27.757 81.694 1.00 42.84 294 GLN A N 1
ATOM 1941 C CA . GLN A 1 294 ? -26.630 28.592 82.862 1.00 42.84 294 GLN A CA 1
ATOM 1942 C C . GLN A 1 294 ? -27.911 28.548 83.697 1.00 42.84 294 GLN A C 1
ATOM 1944 O O . GLN A 1 294 ? -28.933 29.108 83.310 1.00 42.84 294 GLN A O 1
ATOM 1949 N N . LEU A 1 295 ? -27.865 27.821 84.811 1.00 39.91 295 LEU A N 1
ATOM 1950 C CA . LEU A 1 295 ? -28.8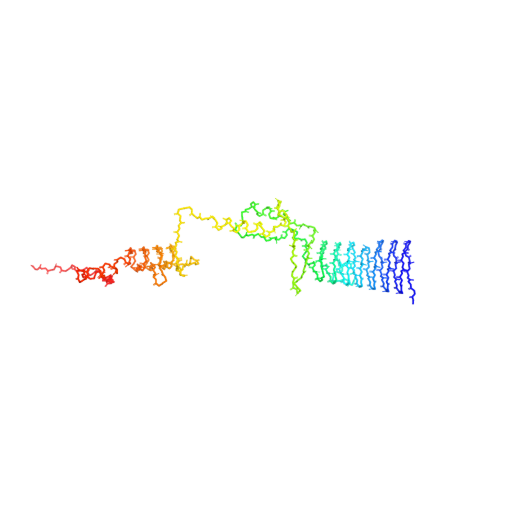81 27.857 85.856 1.00 39.91 295 LEU A CA 1
ATOM 1951 C C . LEU A 1 295 ? -28.180 28.202 87.169 1.00 39.91 295 LEU A C 1
ATOM 1953 O O . LEU A 1 295 ? -27.093 27.699 87.454 1.00 39.91 295 LEU A O 1
ATOM 1957 N N . ILE A 1 296 ? -28.814 29.150 87.851 1.00 44.88 296 ILE A N 1
ATOM 1958 C CA . ILE A 1 296 ? -28.470 29.805 89.115 1.00 44.88 296 ILE A CA 1
ATOM 1959 C C . ILE A 1 296 ? -28.486 28.784 90.253 1.00 44.88 296 ILE A C 1
ATOM 1961 O O . ILE A 1 296 ? -29.397 27.924 90.236 1.00 44.88 296 ILE A O 1
#

Foldseek 3Di:
DAWAACADCEATAEDCFYQNYHCEYAHEQNFYTHDHVEYTDAHCGYEHNEYAHEHVGYDYQHAHAAYHLFAQECPPPAPHNPEHHGYTHEDNFHENEHQEYAHYHVWYQPFYFCAQHDDDDPPPDDPVVSVLQSVLGGNHHTYYTDHDPPGDHDDDPPQDDDDGSNGDHDPVVVVVVVVVVVVPDDPPDDEDAPAPACPVVCLQCAACEEAAEHQGHEQAHCEYFAEYEHYPWHGYRQAHCEYGEYTNTYHNHHVYYTYDPVVLVVCCVPVDPVDPDPPVDPPPDDDDPDPDDDDD

Sequence (296 aa):
RGSVSAGINAIGIGVGSISSATGAIAVGHRAEASGENAIAIGKGSLATGSQAIGVGSRAGNGGAAYGDNADAGGTIISATPTVIKGTAIGNGSIVNVDNGVALGSKSVANRAATGSGTVFNPADALAGDIIKINNTRSITLGAVSIGNDTDGNRQIVNVAAGSLDSDAVNVAQLKGVSNASAANKTKYYSVKSNAVGNADNLGASGPNAMAMGGNASATGGQAIAIGSGESGQNTTASGQQSIAIGANVESSGHSSIAIGGDDLDAASLDAGTMFTAYTGNSLIGSPQYGCSGQLI

Radius of gyration: 37.73 Å; chains: 1; bounding box: 76×46×133 Å

pLDDT: mean 88.72, std 16.82, range [36.22, 98.81]

Secondary structure (DSSP, 8-state):
---EE-STT-EEESTT-EE-STT-EEESTT-EE-STT-EEESTT-EEESSEEESTT-EEETT-EEESTT-B-S-STTSSSTT--S-EEESTT-EE-STT-EEESTT-EE-----TTS-----TT--HHHHHHHHHTS-SSPPPEES-BTTTB-----S-PPP-STTSPPPHHHHHHHHHHHHH-PPTT--------TTTTS--B-STT-EEESTTEEE-STT-EEE----TT--EEE-STT-EEESTTEEE-STT-EEE-HHHHHHHHHHSGGGS---------------------